Protein AF-A0A2P6PQ63-F1 (afdb_monomer)

Mean predicted aligned error: 9.35 Å

Sequence (263 aa):
MEVGLVGLLRTAWIASILPTLLASVPCSGLNSFYERLMVFAKRGKIMQSSSQKFSVPQKFFSYFYIAAIVWTTLLLVTTWMYACNVVPFENHSTGGSHIISVWRSVFLLLLMEVQVLRRLFETLYVFNYSSSARMHILGYLTSYIFYTVAPLSLCCNHALEVYKFSLNGVADFLFKGNTSMLEYDRLEFMSPLLKLGWLQWTGAAIFFWGWIYQRNCHKILGSLRKNREQNDAYMIPYGDWFEIVSSPHYLAEIVSLFLPLHA

Radius of gyration: 21.97 Å; Cα contacts (8 Å, |Δi|>4): 207; chains: 1; bounding box: 52×38×65 Å

Nearest PDB structures (foldseek):
  7tmt-assembly1_k  TM=4.533E-01  e=2.271E+00  Saccharomyces cerevisiae
  9bru-assembly1_g  TM=4.924E-01  e=3.827E+00  Mus musculus

InterPro domains:
  IPR001104 3-oxo-5-alpha-steroid 4-dehydrogenase, C-terminal [PF02544] (200-256)
  IPR039698 Polyprenal reductase [PTHR14624] (1-255)

Secondary structure (DSSP, 8-state):
-HHHHHHHHHHHHHHHHHHHHHHHS--GGGHHHHHHHHHHH--GGGS-GGGGGGEEEGGGHHHHHHHHHHHHHHHHHHHHHHHHHHTTS--STTHHHHHHHHHHHHHHHHHHHHHHHHHHHIIIIIS---TT-EEEHHHHHHHHHHHHHHHHHHHTTTHHHHHHHHHHHHHHHHHH---TT----HHHHHHHHHTS-HHHHHHHHHHHHHHHHHHHHHHHHHHHHHHHTT--SPPPP-SGGGGT-S-HHHHHHHHHHHSGGG-

Solvent-accessible surface area (backbone atoms only — not comparable to full-atom values): 14766 Å² total; per-residue (Å²): 111,62,70,52,57,48,48,51,52,52,50,52,51,50,67,61,46,51,62,55,54,56,46,68,48,96,42,82,90,39,44,72,53,30,54,56,53,43,66,74,65,49,56,59,93,72,50,61,83,86,56,62,84,55,47,40,56,51,69,55,56,47,58,50,35,52,52,28,48,55,51,38,49,51,53,33,53,47,43,43,56,44,42,63,68,54,68,86,73,53,98,47,96,70,40,60,63,54,54,52,52,47,45,49,23,37,52,51,35,50,55,48,44,56,51,43,53,49,52,36,49,41,54,69,73,39,56,66,68,55,92,84,42,51,36,49,44,65,61,54,51,49,50,50,50,46,52,54,51,53,58,47,64,54,38,38,94,49,43,66,60,33,48,52,51,49,53,51,51,52,49,48,48,75,76,61,71,68,87,82,83,77,90,71,63,74,68,68,75,49,50,64,67,72,66,53,54,70,48,42,54,51,15,49,52,44,22,51,52,17,48,51,54,23,50,50,44,47,47,56,56,23,54,54,52,66,53,30,81,78,38,94,61,89,79,82,78,75,64,75,56,43,75,80,37,97,57,37,45,59,54,20,46,49,45,29,60,60,57,36,77,84,64

Organism: Rosa chinensis (NCBI:txid74649)

pLDDT: mean 79.98, std 13.79, range [37.38, 97.31]

Foldseek 3Di:
DLCVQLVVLVVVVCVVVVLVVLLPDPDPVCVVSVVVVVQQVDFDPRDDPVQPVQKDQPLCLLVLLVVLLVLLVVLLVLLLLVLVVLVPPDPDPVSVVVSLLSLQLNLVSVLVNVVSVVVSVLSVPQQPGDRPGIDGNVVVVVSNVCSNSVNCSSRSSCVVVSVVVVVVVVVCCVPVVDPPSPPDDVVVSCVSNVVHDPQLVVLVVQLVVLVVLLSVVSNQVSVQVVCCVVPVDDDQGDDDCVVPDVCSNVVSVCSNPPRNVVD

Structure (mmCIF, N/CA/C/O backbone):
data_AF-A0A2P6PQ63-F1
#
_entry.id   AF-A0A2P6PQ63-F1
#
loop_
_atom_site.group_PDB
_atom_site.id
_atom_site.type_symbol
_atom_site.label_atom_id
_atom_site.label_alt_id
_atom_site.label_comp_id
_atom_site.label_asym_id
_atom_site.label_entity_id
_atom_site.label_seq_id
_atom_site.pdbx_PDB_ins_code
_atom_site.Cartn_x
_atom_site.Cartn_y
_atom_site.Cartn_z
_atom_site.occupancy
_atom_site.B_iso_or_equiv
_atom_site.auth_seq_id
_atom_site.auth_comp_id
_atom_site.auth_asym_id
_atom_site.auth_atom_id
_atom_site.pdbx_PDB_model_num
ATOM 1 N N . MET A 1 1 ? 12.936 16.176 -14.005 1.00 52.94 1 MET A N 1
ATOM 2 C CA . MET A 1 1 ? 11.508 16.148 -13.602 1.00 52.94 1 MET A CA 1
ATOM 3 C C . MET A 1 1 ? 11.222 15.013 -12.617 1.00 52.94 1 MET A C 1
ATOM 5 O O . MET A 1 1 ? 10.533 15.259 -11.638 1.00 52.94 1 MET A O 1
ATOM 9 N N . GLU A 1 2 ? 11.806 13.821 -12.799 1.00 54.22 2 GLU A N 1
ATOM 10 C CA . GLU A 1 2 ? 11.695 12.668 -11.872 1.00 54.22 2 GLU A CA 1
ATOM 11 C C . GLU A 1 2 ? 12.155 12.961 -10.438 1.00 54.22 2 GLU A C 1
ATOM 13 O O . GLU A 1 2 ? 11.469 12.600 -9.484 1.00 54.22 2 GLU A O 1
ATOM 18 N N . VAL A 1 3 ? 13.241 13.729 -10.278 1.00 61.91 3 VAL A N 1
ATOM 19 C CA . VAL A 1 3 ? 13.716 14.209 -8.964 1.00 61.91 3 VAL A CA 1
ATOM 20 C C . VAL A 1 3 ? 12.627 15.001 -8.218 1.00 61.91 3 VAL A C 1
ATOM 22 O O . VAL A 1 3 ? 12.566 14.965 -6.991 1.00 61.91 3 VAL A O 1
ATOM 25 N N . GLY A 1 4 ? 11.723 15.660 -8.953 1.00 82.94 4 GLY A N 1
ATOM 26 C CA . GLY A 1 4 ? 10.600 16.405 -8.389 1.00 82.94 4 GLY A CA 1
ATOM 27 C C . GLY A 1 4 ? 9.533 15.495 -7.785 1.00 82.94 4 GLY A C 1
ATOM 28 O O . GLY A 1 4 ? 9.166 15.689 -6.632 1.00 82.94 4 GLY A O 1
ATOM 29 N N . LEU A 1 5 ? 9.067 14.474 -8.516 1.00 85.81 5 LEU A N 1
ATOM 30 C CA . LEU A 1 5 ? 8.019 13.568 -8.023 1.00 85.81 5 LEU A CA 1
ATOM 31 C C . LEU A 1 5 ? 8.496 12.763 -6.809 1.00 85.81 5 LEU A C 1
ATOM 33 O O . LEU A 1 5 ? 7.807 12.711 -5.793 1.00 85.81 5 LEU A O 1
ATOM 37 N N . VAL A 1 6 ? 9.694 12.176 -6.891 1.00 88.12 6 VAL A N 1
ATOM 38 C CA . VAL A 1 6 ? 10.276 11.401 -5.785 1.00 88.12 6 VAL A CA 1
ATOM 39 C C . VAL A 1 6 ? 10.499 12.295 -4.563 1.00 88.12 6 VAL A C 1
ATOM 41 O O . VAL A 1 6 ? 10.170 11.904 -3.443 1.00 88.12 6 VAL A O 1
ATOM 44 N N . GLY A 1 7 ? 11.012 13.513 -4.771 1.00 87.88 7 GLY A N 1
ATOM 45 C CA . GLY A 1 7 ? 11.183 14.504 -3.709 1.00 87.88 7 GLY A CA 1
ATOM 46 C C . GLY A 1 7 ? 9.861 14.864 -3.032 1.00 87.88 7 GLY A C 1
ATOM 47 O O . GLY A 1 7 ? 9.776 14.810 -1.809 1.00 87.88 7 GLY A O 1
ATOM 48 N N . LEU A 1 8 ? 8.817 15.150 -3.816 1.00 89.75 8 LEU A N 1
ATOM 49 C CA . LEU A 1 8 ? 7.480 15.483 -3.315 1.00 89.75 8 LEU A CA 1
ATOM 50 C C . LEU A 1 8 ? 6.840 14.339 -2.521 1.00 89.75 8 LEU A C 1
ATOM 52 O O . LEU A 1 8 ? 6.244 14.573 -1.473 1.00 89.75 8 LEU A O 1
ATOM 56 N N . LEU A 1 9 ? 6.971 13.095 -2.985 1.00 89.62 9 LEU A N 1
ATOM 57 C CA . LEU A 1 9 ? 6.441 11.939 -2.259 1.00 89.62 9 LEU A CA 1
ATOM 58 C C . LEU A 1 9 ? 7.178 11.738 -0.931 1.00 89.62 9 LEU A C 1
ATOM 60 O O . LEU A 1 9 ? 6.546 11.519 0.101 1.00 89.62 9 LEU A O 1
ATOM 64 N N . ARG A 1 10 ? 8.511 11.870 -0.925 1.00 89.12 10 ARG A N 1
ATOM 65 C CA . ARG A 1 10 ? 9.314 11.776 0.304 1.00 89.12 10 ARG A CA 1
ATOM 66 C C . ARG A 1 10 ? 8.947 12.865 1.305 1.00 89.12 10 ARG A C 1
ATOM 68 O O . ARG A 1 10 ? 8.762 12.560 2.481 1.00 89.12 10 ARG A O 1
ATOM 75 N N . THR A 1 11 ? 8.812 14.114 0.861 1.00 88.69 11 THR A N 1
ATOM 76 C CA . THR A 1 11 ? 8.417 15.215 1.750 1.00 88.69 11 THR A CA 1
ATOM 77 C C . THR A 1 11 ? 7.002 15.023 2.282 1.00 88.69 11 THR A C 1
ATOM 79 O O . THR A 1 11 ? 6.786 15.248 3.470 1.00 88.69 11 THR A O 1
ATOM 82 N N . ALA A 1 12 ? 6.066 14.529 1.465 1.00 89.62 12 ALA A N 1
ATOM 83 C CA . ALA A 1 12 ? 4.712 14.201 1.906 1.00 89.62 12 ALA A CA 1
ATOM 84 C C . ALA A 1 12 ? 4.702 13.117 3.000 1.00 89.62 12 ALA A C 1
ATOM 86 O O . ALA A 1 12 ? 4.038 13.285 4.025 1.00 89.62 12 ALA A O 1
ATOM 87 N N . TRP A 1 13 ? 5.481 12.041 2.838 1.00 91.06 13 TRP A N 1
ATOM 88 C CA . TRP A 1 13 ? 5.599 10.998 3.861 1.00 91.06 13 TRP A CA 1
ATOM 89 C C . TRP A 1 13 ? 6.223 11.518 5.155 1.00 91.06 13 TRP A C 1
ATOM 91 O O . TRP A 1 13 ? 5.679 11.274 6.231 1.00 91.06 13 TRP A O 1
ATOM 101 N N . ILE A 1 14 ? 7.314 12.286 5.066 1.00 89.56 14 ILE A N 1
ATOM 102 C CA . ILE A 1 14 ? 7.958 12.896 6.239 1.00 89.56 14 ILE A CA 1
ATOM 103 C C . ILE A 1 14 ? 6.971 13.815 6.967 1.00 89.56 14 ILE A C 1
ATOM 105 O O . ILE A 1 14 ? 6.807 13.698 8.181 1.00 89.56 14 ILE A O 1
ATOM 109 N N . ALA A 1 15 ? 6.266 14.678 6.232 1.00 87.69 15 ALA A N 1
ATOM 110 C CA . ALA A 1 15 ? 5.280 15.595 6.794 1.00 87.69 15 ALA A CA 1
ATOM 111 C C . ALA A 1 15 ? 4.091 14.869 7.447 1.00 87.69 15 ALA A C 1
ATOM 113 O O . ALA A 1 15 ? 3.526 15.381 8.408 1.00 87.69 15 ALA A O 1
ATOM 114 N N . SER A 1 16 ? 3.726 13.675 6.968 1.00 85.25 16 SER A N 1
ATOM 115 C CA . SER A 1 16 ? 2.660 12.862 7.565 1.00 85.25 16 SER A CA 1
ATOM 116 C C . SER A 1 16 ? 3.119 12.073 8.799 1.00 85.25 16 SER A C 1
ATOM 118 O O . SER A 1 16 ? 2.344 11.898 9.741 1.00 85.25 16 SER A O 1
ATOM 120 N N . ILE A 1 17 ? 4.352 11.560 8.803 1.00 86.88 17 ILE A N 1
ATOM 121 C CA . ILE A 1 17 ? 4.864 10.677 9.863 1.00 86.88 17 ILE A CA 1
ATOM 122 C C . ILE A 1 17 ? 5.392 11.487 11.051 1.00 86.88 17 ILE A C 1
ATOM 124 O O . ILE A 1 17 ? 5.119 11.135 12.200 1.00 86.88 17 ILE A O 1
ATOM 128 N N . LEU A 1 18 ? 6.103 12.590 10.797 1.00 87.25 18 LEU A N 1
ATOM 129 C CA . LEU A 1 18 ? 6.765 13.387 11.832 1.00 87.25 18 LEU A CA 1
ATOM 130 C C . LEU A 1 18 ? 5.804 13.890 12.930 1.00 87.25 18 LEU A C 1
ATOM 132 O O . LEU A 1 18 ? 6.132 13.710 14.102 1.00 87.25 18 LEU A O 1
ATOM 136 N N . PRO A 1 19 ? 4.606 14.432 12.624 1.00 84.81 19 PRO A N 1
ATOM 137 C CA . PRO A 1 19 ? 3.627 14.807 13.646 1.00 84.81 19 PRO A CA 1
ATOM 138 C C . PRO A 1 19 ? 3.216 13.634 14.540 1.00 84.81 19 PRO A C 1
ATOM 140 O O . PRO A 1 19 ? 3.089 13.788 15.752 1.00 84.81 19 PRO A O 1
ATOM 143 N N . THR A 1 20 ? 3.043 12.450 13.950 1.00 82.00 20 THR A N 1
ATOM 144 C CA . THR A 1 20 ? 2.636 11.240 14.674 1.00 82.00 20 THR A CA 1
ATOM 145 C C . THR A 1 20 ? 3.750 10.761 15.603 1.00 82.00 20 THR A C 1
ATOM 147 O O . THR A 1 20 ? 3.489 10.432 16.758 1.00 82.00 20 THR A O 1
ATOM 150 N N . LEU A 1 21 ? 5.001 10.789 15.132 1.00 84.94 21 LEU A N 1
ATOM 151 C CA . LEU A 1 21 ? 6.165 10.451 15.951 1.00 84.94 21 LEU A CA 1
ATOM 152 C C . LEU A 1 21 ? 6.341 11.437 17.107 1.00 84.94 21 LEU A C 1
ATOM 154 O O . LEU A 1 21 ? 6.482 11.006 18.248 1.00 84.94 21 LEU A O 1
ATOM 158 N N . LEU A 1 22 ? 6.251 12.743 16.847 1.00 84.62 22 LEU A N 1
ATOM 159 C CA . LEU A 1 22 ? 6.341 13.767 17.892 1.00 84.62 22 LEU A CA 1
ATOM 160 C C . LEU A 1 22 ? 5.251 13.593 18.957 1.00 84.62 22 LEU A C 1
ATOM 162 O O . LEU A 1 22 ? 5.528 13.736 20.142 1.00 84.62 22 LEU A O 1
ATOM 166 N N . ALA A 1 23 ? 4.034 13.224 18.556 1.00 81.50 23 ALA A N 1
ATOM 167 C CA . ALA A 1 23 ? 2.939 12.956 19.486 1.00 81.50 23 ALA A CA 1
ATOM 168 C C . ALA A 1 23 ? 3.137 11.685 20.325 1.00 81.50 23 ALA A C 1
ATOM 170 O O . ALA A 1 23 ? 2.564 11.577 21.404 1.00 81.50 23 ALA A O 1
ATOM 171 N N . SER A 1 24 ? 3.921 10.722 19.832 1.00 81.62 24 SER A N 1
ATOM 172 C CA . SER A 1 24 ? 4.207 9.471 20.543 1.00 81.62 24 SER A CA 1
ATOM 173 C C . SER A 1 24 ? 5.293 9.608 21.614 1.00 81.62 24 SER A C 1
ATOM 175 O O . SER A 1 24 ? 5.415 8.729 22.465 1.00 81.62 24 SER A O 1
ATOM 177 N N . VAL A 1 25 ? 6.070 10.701 21.599 1.00 84.25 25 VAL A N 1
ATOM 178 C CA . VAL A 1 25 ? 7.113 10.952 22.599 1.00 84.25 25 VAL A CA 1
ATOM 179 C C . VAL A 1 25 ? 6.466 11.499 23.877 1.00 84.25 25 VAL A C 1
ATOM 181 O O . VAL A 1 25 ? 5.885 12.587 23.841 1.00 84.25 25 VAL A O 1
ATOM 184 N N . PRO A 1 26 ? 6.584 10.804 25.024 1.00 77.19 26 PRO A N 1
ATOM 185 C CA . PRO A 1 26 ? 6.026 11.262 26.291 1.00 77.19 26 PRO A CA 1
ATOM 186 C C . PRO A 1 26 ? 6.871 12.416 26.854 1.00 77.19 26 PRO A C 1
ATOM 188 O O . PRO A 1 26 ? 7.737 12.226 27.702 1.00 77.19 26 PRO A O 1
ATOM 191 N N . CYS A 1 27 ? 6.637 13.629 26.350 1.00 81.81 27 CYS A N 1
ATOM 192 C CA . CYS A 1 27 ? 7.296 14.855 26.794 1.00 81.81 27 CYS A CA 1
ATOM 193 C C . CYS A 1 27 ? 6.249 15.896 27.204 1.00 81.81 27 CYS A C 1
ATOM 195 O O . CYS A 1 27 ? 5.305 16.169 26.460 1.00 81.81 27 CYS A O 1
ATOM 197 N N . SER A 1 28 ? 6.423 16.512 28.377 1.00 78.06 28 SER A N 1
ATOM 198 C CA . SER A 1 28 ? 5.460 17.463 28.954 1.00 78.06 28 SER A CA 1
ATOM 199 C C . SER A 1 28 ? 5.182 18.666 28.044 1.00 78.06 28 SER A C 1
ATOM 201 O O . SER A 1 28 ? 4.039 19.109 27.952 1.00 78.06 28 SER A O 1
ATOM 203 N N . GLY A 1 29 ? 6.185 19.141 27.296 1.00 80.50 29 GLY A N 1
ATOM 204 C CA . GLY A 1 29 ? 6.031 20.233 26.325 1.00 80.50 29 GLY A CA 1
ATOM 205 C C . GLY A 1 29 ? 5.214 19.869 25.077 1.00 80.50 29 GLY A C 1
ATOM 206 O O . GLY A 1 29 ? 4.672 20.752 24.415 1.00 80.50 29 GLY A O 1
ATOM 207 N N . LEU A 1 30 ? 5.082 18.576 24.765 1.00 79.25 30 LEU A N 1
ATOM 208 C CA . LEU A 1 30 ? 4.319 18.075 23.617 1.00 79.25 30 LEU A CA 1
ATOM 209 C C . LEU A 1 30 ? 2.907 17.623 24.000 1.00 79.25 30 LEU A C 1
ATOM 211 O O . LEU A 1 30 ? 2.119 17.302 23.111 1.00 79.25 30 LEU A O 1
ATOM 215 N N . ASN A 1 31 ? 2.539 17.656 25.285 1.00 80.19 31 ASN A N 1
ATOM 216 C CA . ASN A 1 31 ? 1.242 17.158 25.740 1.00 80.19 31 ASN A CA 1
ATOM 217 C C . ASN A 1 31 ? 0.067 17.931 25.109 1.00 80.19 31 ASN A C 1
ATOM 219 O O . ASN A 1 31 ? -0.870 17.327 24.596 1.00 80.19 31 ASN A O 1
ATOM 223 N N . SER A 1 32 ? 0.164 19.261 24.994 1.00 79.56 32 SER A N 1
ATOM 224 C CA . SER A 1 32 ? -0.851 20.080 24.305 1.00 79.56 32 SER A CA 1
ATOM 225 C C . SER A 1 32 ? -0.958 19.771 22.804 1.00 79.56 32 SER A C 1
ATOM 227 O O . SER A 1 32 ? -1.999 19.984 22.182 1.00 79.56 32 SER A O 1
ATOM 229 N N . PHE A 1 33 ? 0.128 19.304 22.183 1.00 81.75 33 PHE A N 1
ATOM 230 C CA . PHE A 1 33 ? 0.129 18.871 20.786 1.00 81.75 33 PHE A CA 1
ATOM 231 C C . PHE A 1 33 ? -0.486 17.476 20.634 1.00 81.75 33 PHE A C 1
ATOM 233 O O . PHE A 1 33 ? -1.354 17.294 19.781 1.00 81.75 33 PHE A O 1
ATOM 240 N N . TYR A 1 34 ? -0.110 16.539 21.507 1.00 80.50 34 TYR A N 1
ATOM 241 C CA . TYR A 1 34 ? -0.722 15.218 21.617 1.00 80.50 34 TYR A CA 1
ATOM 242 C C . TYR A 1 34 ? -2.238 15.317 21.824 1.00 80.50 34 TYR A C 1
ATOM 244 O O . TYR A 1 34 ? -2.994 14.700 21.079 1.00 80.50 34 TYR A O 1
ATOM 252 N N . GLU A 1 35 ? -2.706 16.157 22.751 1.00 79.69 35 GLU A N 1
ATOM 253 C CA . GLU A 1 35 ? -4.137 16.355 23.001 1.00 79.69 35 GLU A CA 1
ATOM 254 C C . GLU A 1 35 ? -4.881 16.872 21.762 1.00 79.69 35 GLU A C 1
ATOM 256 O O . GLU A 1 35 ? -5.945 16.350 21.420 1.00 79.69 35 GLU A O 1
ATOM 261 N N . ARG A 1 36 ? -4.304 17.842 21.036 1.00 79.56 36 ARG A N 1
ATOM 262 C CA . ARG A 1 36 ? -4.877 18.347 19.777 1.00 79.56 36 ARG A CA 1
ATOM 263 C C . ARG A 1 36 ? -4.927 17.274 18.694 1.00 79.56 36 ARG A C 1
ATOM 265 O O . ARG A 1 36 ? -5.957 17.132 18.042 1.00 79.56 36 ARG A O 1
ATOM 272 N N . LEU A 1 37 ? -3.860 16.497 18.515 1.00 77.62 37 LEU A N 1
ATOM 273 C CA . LEU A 1 37 ? -3.856 15.378 17.568 1.00 77.62 37 LEU A CA 1
ATOM 274 C C . LEU A 1 37 ? -4.861 14.293 17.959 1.00 77.62 37 LEU A C 1
ATOM 276 O O . LEU A 1 37 ? -5.562 13.757 17.100 1.00 77.62 37 LEU A O 1
ATOM 280 N N . MET A 1 38 ? -5.010 14.021 19.253 1.00 73.75 38 MET A N 1
ATOM 281 C CA . MET A 1 38 ? -5.985 13.063 19.759 1.00 73.75 38 MET A CA 1
ATOM 282 C C . MET A 1 38 ? -7.423 13.488 19.471 1.00 73.75 38 MET A C 1
ATOM 284 O O . MET A 1 38 ? -8.257 12.621 19.225 1.00 73.75 38 MET A O 1
ATOM 288 N N . VAL A 1 39 ? -7.739 14.787 19.420 1.00 69.88 39 VAL A N 1
ATOM 289 C CA . VAL A 1 39 ? -9.065 15.254 18.971 1.00 69.88 39 VAL A CA 1
ATOM 290 C C . VAL A 1 39 ? -9.379 14.765 17.552 1.00 69.88 39 VAL A C 1
ATOM 292 O O . VAL A 1 39 ? -10.506 14.3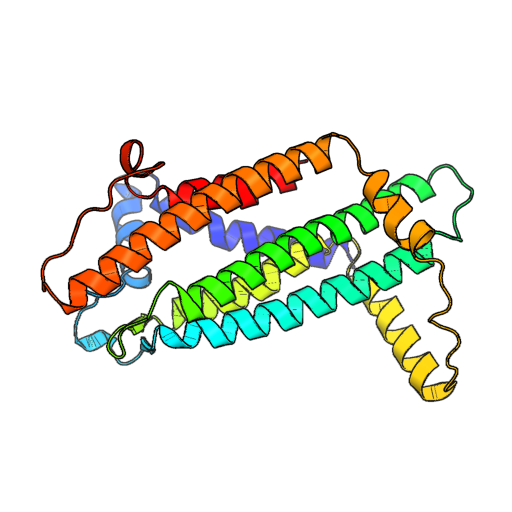43 17.303 1.00 69.88 39 VAL A O 1
ATOM 295 N N . PHE A 1 40 ? -8.388 14.733 16.657 1.00 66.12 40 PHE A N 1
ATOM 296 C CA . PHE A 1 40 ? -8.544 14.207 15.296 1.00 66.12 40 PHE A CA 1
ATOM 297 C C . PHE A 1 40 ? -8.538 12.673 15.230 1.00 66.12 40 PHE A C 1
ATOM 299 O O . PHE A 1 40 ? -9.188 12.094 14.358 1.00 66.12 40 PHE A O 1
ATOM 306 N N . ALA A 1 41 ? -7.822 12.009 16.144 1.00 65.25 41 ALA A N 1
ATOM 307 C CA . ALA A 1 41 ? -7.695 10.550 16.181 1.00 65.25 41 ALA A CA 1
ATOM 308 C C . ALA A 1 41 ? -8.840 9.834 16.930 1.00 65.25 41 ALA A C 1
ATOM 310 O O . ALA A 1 41 ? -9.006 8.619 16.784 1.00 65.25 41 ALA A O 1
ATOM 311 N N . LYS A 1 42 ? -9.646 10.557 17.723 1.00 65.62 42 LYS A N 1
ATOM 312 C CA . LYS A 1 42 ? -10.795 9.999 18.457 1.00 65.62 42 LYS A CA 1
ATOM 313 C C . LYS A 1 42 ? -11.761 9.278 17.503 1.00 65.62 42 LYS A C 1
ATOM 315 O O . LYS A 1 42 ? -12.249 9.840 16.527 1.00 65.62 42 LYS A O 1
ATOM 320 N N . ARG A 1 43 ? -12.082 8.016 17.817 1.00 60.38 43 ARG A N 1
ATOM 321 C CA . ARG A 1 43 ? -13.066 7.179 17.102 1.00 60.38 43 ARG A CA 1
ATOM 322 C C . ARG A 1 43 ? -14.128 6.630 18.056 1.00 60.38 43 ARG A C 1
ATOM 324 O O . ARG A 1 43 ? -13.864 6.373 19.230 1.00 60.38 43 ARG A O 1
ATOM 331 N N . GLY A 1 44 ? -15.322 6.372 17.520 1.00 61.34 44 GLY A N 1
ATOM 332 C CA . GLY A 1 44 ? -16.371 5.614 18.207 1.00 61.34 44 GLY A CA 1
ATOM 333 C C . GLY A 1 44 ? -16.825 6.253 19.524 1.00 61.34 44 GLY A C 1
ATOM 334 O O . GLY A 1 44 ? -17.211 7.417 19.543 1.00 61.34 44 GLY A O 1
ATOM 335 N N . LYS A 1 45 ? -16.778 5.487 20.624 1.00 51.34 45 LYS A N 1
ATOM 336 C CA . LYS A 1 45 ? -17.303 5.879 21.950 1.00 51.34 45 LYS A CA 1
ATOM 337 C C . LYS A 1 45 ? -16.569 7.059 22.612 1.00 51.34 45 LYS A C 1
ATOM 339 O O . LYS A 1 45 ? -17.062 7.586 23.599 1.00 51.34 45 LYS A O 1
ATOM 344 N N . ILE A 1 46 ? -15.420 7.479 22.077 1.00 52.22 46 ILE A N 1
ATOM 345 C CA . ILE A 1 46 ? -14.635 8.625 22.579 1.00 52.22 46 ILE A CA 1
ATOM 346 C C . ILE A 1 46 ? -15.051 9.937 21.871 1.00 52.22 46 ILE A C 1
ATOM 348 O O . ILE A 1 46 ? -14.592 11.024 22.218 1.00 52.22 46 ILE A O 1
ATOM 352 N N . MET A 1 47 ? -15.929 9.859 20.865 1.00 54.41 47 MET A N 1
ATOM 353 C CA . MET A 1 47 ? -16.407 11.009 20.099 1.00 54.41 47 MET A CA 1
ATOM 354 C C . MET A 1 47 ? -17.648 11.612 20.777 1.00 54.41 47 MET A C 1
ATOM 356 O O . MET A 1 47 ? -18.672 10.945 20.911 1.00 54.41 47 MET A O 1
ATOM 360 N N . GLN A 1 48 ? -17.558 12.869 21.228 1.00 50.75 48 GLN A N 1
ATOM 361 C CA . GLN A 1 48 ? -18.695 13.587 21.818 1.00 50.75 48 GLN A CA 1
ATOM 362 C C . GLN A 1 48 ? -19.819 13.806 20.786 1.00 50.75 48 GLN A C 1
ATOM 364 O O . GLN A 1 48 ? -19.569 14.001 19.595 1.00 50.75 48 GLN A O 1
ATOM 369 N N . SER A 1 49 ? -21.064 13.808 21.277 1.00 47.25 49 SER A N 1
ATOM 370 C CA . SER A 1 49 ? -22.329 13.902 20.523 1.00 47.25 49 SER A CA 1
ATOM 371 C C . SER A 1 49 ? -22.369 14.999 19.437 1.00 47.25 49 SER A C 1
ATOM 373 O O . SER A 1 49 ? -22.924 14.782 18.359 1.00 47.25 49 SER A O 1
ATOM 375 N N . SER A 1 50 ? -21.706 16.143 19.643 1.00 46.31 50 SER A N 1
ATOM 376 C CA . SER A 1 50 ? -21.698 17.268 18.690 1.00 46.31 50 SER A CA 1
ATOM 377 C C . SER A 1 50 ? -20.914 17.010 17.389 1.00 46.31 50 SER A C 1
ATOM 379 O O . SER A 1 50 ? -21.112 17.718 16.403 1.00 46.31 50 SER A O 1
ATOM 381 N N . SER A 1 51 ? -20.059 15.979 17.345 1.00 50.12 51 SER A N 1
ATOM 382 C CA . SER A 1 51 ? -19.178 15.657 16.208 1.00 50.12 51 SER A CA 1
ATOM 383 C C . SER A 1 51 ? -19.802 14.678 15.191 1.00 50.12 51 SER A C 1
ATOM 385 O O . SER A 1 51 ? -19.187 14.313 14.189 1.00 50.12 51 SER A O 1
ATOM 387 N N . GLN A 1 52 ? -21.069 14.280 15.371 1.00 55.72 52 GLN A N 1
ATOM 388 C CA . GLN A 1 52 ? -21.753 13.388 14.422 1.00 55.72 52 GLN A CA 1
ATOM 389 C C . GLN A 1 52 ? -21.925 13.981 13.007 1.00 55.72 52 GLN A C 1
ATOM 391 O O . GLN A 1 52 ? -22.114 13.210 12.063 1.00 55.72 52 GLN A O 1
ATOM 396 N N . LYS A 1 53 ? -21.818 15.310 12.829 1.00 64.94 53 LYS A N 1
ATOM 397 C CA . LYS A 1 53 ? -21.929 15.976 11.514 1.00 64.94 53 LYS A CA 1
ATOM 398 C C . LYS A 1 53 ? -20.794 15.627 10.540 1.00 64.94 53 LYS A C 1
ATOM 400 O O . LYS A 1 53 ? -21.037 15.591 9.341 1.00 64.94 53 LYS A O 1
ATOM 405 N N . PHE A 1 54 ? -19.590 15.326 11.029 1.00 74.69 54 PHE A N 1
ATOM 406 C CA . PHE A 1 54 ? -18.410 15.033 10.197 1.00 74.69 54 PHE A CA 1
ATOM 407 C C . PHE A 1 54 ? -18.038 13.548 10.229 1.00 74.69 54 PHE A C 1
ATOM 409 O O . PHE A 1 54 ? -16.868 13.170 10.318 1.00 74.69 54 PHE A O 1
ATOM 416 N N . SER A 1 55 ? -19.053 12.686 10.186 1.00 79.50 55 SER A N 1
ATOM 417 C CA . SER A 1 55 ? -18.875 11.243 10.282 1.00 79.50 55 SER A CA 1
ATOM 418 C C . SER A 1 55 ? -19.511 10.506 9.107 1.00 79.50 55 SER A C 1
ATOM 420 O O . SER A 1 55 ? -20.562 10.890 8.603 1.00 79.50 55 SER A O 1
ATOM 422 N N . VAL A 1 56 ? -18.853 9.436 8.676 1.00 83.75 56 VAL A N 1
ATOM 423 C CA . VAL A 1 56 ? -19.238 8.580 7.553 1.00 83.75 56 VAL A CA 1
ATOM 424 C C . VAL A 1 56 ? -19.476 7.159 8.075 1.00 83.75 56 VAL A C 1
ATOM 426 O O . VAL A 1 56 ? -18.769 6.726 8.997 1.00 83.75 56 VAL A O 1
ATOM 429 N N . PRO A 1 57 ? -20.453 6.406 7.533 1.00 83.56 57 PRO A N 1
ATOM 430 C CA . PRO A 1 57 ? -20.638 5.003 7.884 1.00 83.56 57 PRO A CA 1
ATOM 431 C C . PRO A 1 57 ? -19.376 4.181 7.613 1.00 83.56 57 PRO A C 1
ATOM 433 O O . PRO A 1 57 ? -18.784 4.267 6.540 1.00 83.56 57 PRO A O 1
ATOM 436 N N . GLN A 1 58 ? -18.990 3.317 8.551 1.00 81.12 58 GLN A N 1
ATOM 437 C CA . GLN A 1 58 ? -17.764 2.521 8.421 1.00 81.12 58 GLN A CA 1
ATOM 438 C C . GLN A 1 58 ? -17.811 1.533 7.238 1.00 81.12 58 GLN A C 1
ATOM 440 O O . GLN A 1 58 ? -16.774 1.182 6.684 1.00 81.12 58 GLN A O 1
ATOM 445 N N . LYS A 1 59 ? -19.013 1.157 6.774 1.00 82.69 59 LYS A N 1
ATOM 44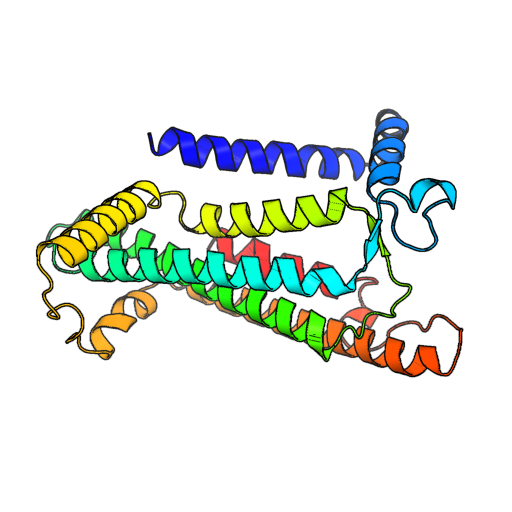6 C CA . LYS A 1 59 ? -19.224 0.354 5.554 1.00 82.69 59 LYS A CA 1
ATOM 447 C C . LYS A 1 59 ? -18.605 0.986 4.300 1.00 82.69 59 LYS A C 1
ATOM 449 O O . LYS A 1 59 ? -18.262 0.263 3.365 1.00 82.69 59 LYS A O 1
ATOM 454 N N . PHE A 1 60 ? -18.414 2.309 4.288 1.00 85.44 60 PHE A N 1
ATOM 455 C CA . PHE A 1 60 ? -17.823 3.025 3.153 1.00 85.44 60 PHE A CA 1
ATOM 456 C C . PHE A 1 60 ? -16.341 2.699 2.959 1.00 85.44 60 PHE A C 1
ATOM 458 O O . PHE A 1 60 ? -15.774 3.042 1.927 1.00 85.44 60 PHE A O 1
ATOM 465 N N . PHE A 1 61 ? -15.721 1.982 3.900 1.00 84.44 61 PHE A N 1
ATOM 466 C CA . PHE A 1 61 ? -14.383 1.441 3.706 1.00 84.44 61 PHE A CA 1
ATOM 467 C C . PHE A 1 61 ? -14.251 0.603 2.435 1.00 84.44 61 PHE A C 1
ATOM 469 O O . PHE A 1 61 ? -13.233 0.669 1.755 1.00 84.44 61 PHE A O 1
ATOM 476 N N . SER A 1 62 ? -15.309 -0.123 2.073 1.00 88.19 62 SER A N 1
ATOM 477 C CA . SER A 1 62 ? -15.348 -0.901 0.835 1.00 88.19 62 SER A CA 1
ATOM 478 C C . SER A 1 62 ? -15.093 -0.040 -0.409 1.00 88.19 62 SER A C 1
ATOM 480 O O . SER A 1 62 ? -14.311 -0.444 -1.262 1.00 88.19 62 SER A O 1
ATOM 482 N N . TYR A 1 63 ? -15.661 1.169 -0.486 1.00 90.75 63 TYR A N 1
ATOM 483 C CA . TYR A 1 63 ? -15.514 2.045 -1.652 1.00 90.75 63 TYR A CA 1
ATOM 484 C C . TYR A 1 63 ? -14.077 2.505 -1.871 1.00 90.75 63 TYR A C 1
ATOM 486 O O . TYR A 1 63 ? -13.590 2.449 -2.999 1.00 90.75 63 TYR A O 1
ATOM 494 N N . PHE A 1 64 ? -13.377 2.927 -0.813 1.00 90.12 64 PHE A N 1
ATOM 495 C CA . PHE A 1 64 ? -11.987 3.343 -0.991 1.00 90.12 64 PHE A CA 1
ATOM 496 C C . PHE A 1 64 ? -11.084 2.144 -1.309 1.00 90.12 64 PHE A C 1
ATOM 498 O O . PHE A 1 64 ? -10.139 2.308 -2.069 1.00 90.12 64 PHE A O 1
ATOM 505 N N . TYR A 1 65 ? -11.367 0.942 -0.786 1.00 93.38 65 TYR A N 1
ATOM 506 C CA . TYR A 1 65 ? -10.603 -0.259 -1.141 1.00 93.38 65 TYR A CA 1
ATOM 507 C C . TYR A 1 65 ? -10.832 -0.694 -2.593 1.00 93.38 65 TYR A C 1
ATOM 509 O O . TYR A 1 65 ? -9.886 -1.110 -3.252 1.00 93.38 65 TYR A O 1
ATOM 517 N N . ILE A 1 66 ? -12.054 -0.550 -3.115 1.00 95.44 66 ILE A N 1
ATOM 518 C CA . ILE A 1 66 ? -12.345 -0.768 -4.540 1.00 95.44 66 ILE A CA 1
ATOM 519 C C . ILE A 1 66 ? -11.561 0.232 -5.396 1.00 95.44 66 ILE A C 1
ATOM 521 O O . ILE A 1 66 ? -10.885 -0.170 -6.339 1.00 95.44 66 ILE A O 1
ATOM 525 N N . ALA A 1 67 ? -11.600 1.522 -5.046 1.00 95.31 67 ALA A N 1
ATOM 526 C CA . ALA A 1 67 ? -10.825 2.545 -5.746 1.00 95.31 67 ALA A CA 1
ATOM 527 C C . ALA A 1 67 ? -9.314 2.263 -5.683 1.00 95.31 67 ALA A C 1
ATOM 529 O O . ALA A 1 67 ? -8.617 2.416 -6.684 1.00 95.31 67 ALA A O 1
ATOM 530 N N . ALA A 1 68 ? -8.822 1.797 -4.530 1.00 95.00 68 ALA A N 1
ATOM 531 C CA . ALA A 1 68 ? -7.434 1.400 -4.346 1.00 95.00 68 ALA A CA 1
ATOM 532 C C . ALA A 1 68 ? -7.041 0.247 -5.277 1.00 95.00 68 ALA A C 1
ATOM 534 O O . ALA A 1 68 ? -6.023 0.380 -5.936 1.00 95.00 68 ALA A O 1
ATOM 535 N N . ILE A 1 69 ? -7.858 -0.812 -5.387 1.00 96.88 69 ILE A N 1
ATOM 536 C CA . ILE A 1 69 ? -7.629 -1.948 -6.306 1.00 96.88 69 ILE A CA 1
ATOM 537 C C . ILE A 1 69 ? -7.553 -1.478 -7.755 1.00 96.88 69 ILE A C 1
ATOM 539 O O . ILE A 1 69 ? -6.635 -1.843 -8.482 1.00 96.88 69 ILE A O 1
ATOM 543 N N . VAL A 1 70 ? -8.498 -0.636 -8.185 1.00 97.31 70 VAL A N 1
ATOM 544 C CA . VAL A 1 70 ? -8.493 -0.095 -9.554 1.00 97.31 70 VAL A CA 1
ATOM 545 C C . VAL A 1 70 ? -7.200 0.680 -9.815 1.00 97.31 70 VAL A C 1
ATOM 547 O O . VAL A 1 70 ? -6.564 0.497 -10.852 1.00 97.31 70 VAL A O 1
ATOM 550 N N . TRP A 1 71 ? -6.784 1.516 -8.861 1.00 96.94 71 TRP A N 1
ATOM 551 C CA . TRP A 1 71 ? -5.561 2.306 -8.966 1.00 96.94 71 TRP A CA 1
ATOM 552 C C . TRP A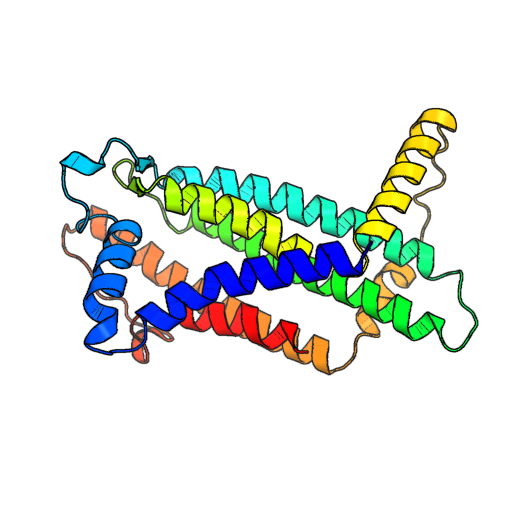 1 71 ? -4.288 1.447 -8.959 1.00 96.94 71 TRP A C 1
ATOM 554 O O . TRP A 1 71 ? -3.422 1.628 -9.815 1.00 96.94 71 TRP A O 1
ATOM 564 N N . THR A 1 72 ? -4.171 0.492 -8.035 1.00 96.00 72 THR A N 1
ATOM 565 C CA . THR A 1 72 ? -3.014 -0.410 -7.937 1.00 96.00 72 THR A CA 1
ATOM 566 C C . THR A 1 72 ? -2.913 -1.320 -9.150 1.00 96.00 72 THR A C 1
ATOM 568 O O . THR A 1 72 ? -1.821 -1.454 -9.696 1.00 96.00 72 THR A O 1
ATOM 571 N N . THR A 1 73 ? -4.034 -1.856 -9.638 1.00 96.62 73 THR A N 1
ATOM 572 C CA . THR A 1 73 ? -4.080 -2.673 -10.856 1.00 96.62 73 THR A CA 1
ATOM 573 C C . THR A 1 73 ? -3.658 -1.859 -12.078 1.00 96.62 73 THR A C 1
ATOM 575 O O . THR A 1 73 ? -2.865 -2.343 -12.883 1.00 96.62 73 THR A O 1
ATOM 578 N N . LEU A 1 74 ? -4.120 -0.610 -12.213 1.00 95.75 74 LEU A N 1
ATOM 579 C CA . LEU A 1 74 ? -3.707 0.266 -13.314 1.00 95.75 74 LEU A CA 1
ATOM 580 C C . LEU A 1 74 ? -2.190 0.502 -13.304 1.00 95.75 74 LEU A C 1
ATOM 582 O O . LEU A 1 74 ? -1.530 0.348 -14.335 1.00 95.75 74 LEU A O 1
ATOM 586 N N . LEU A 1 75 ? -1.627 0.849 -12.143 1.00 96.12 75 LEU A N 1
ATOM 587 C CA . LEU A 1 75 ? -0.183 1.039 -11.991 1.00 96.12 75 LEU A CA 1
ATOM 588 C C . LEU A 1 75 ? 0.591 -0.258 -12.247 1.00 96.12 75 LEU A C 1
ATOM 590 O O . LEU A 1 75 ? 1.628 -0.225 -12.907 1.00 96.12 75 LEU A O 1
ATOM 594 N N . LEU A 1 76 ? 0.090 -1.395 -11.764 1.00 95.50 76 LEU A N 1
ATOM 595 C CA . LEU A 1 76 ? 0.698 -2.705 -11.962 1.00 95.50 76 LEU A CA 1
ATOM 596 C C . LEU A 1 76 ? 0.742 -3.075 -13.442 1.00 95.50 76 LEU A C 1
ATOM 598 O O . LEU A 1 76 ? 1.818 -3.366 -13.949 1.00 95.50 76 LEU A O 1
ATOM 602 N N . VAL A 1 77 ? -0.390 -3.015 -14.144 1.00 93.19 77 VAL A N 1
ATOM 603 C CA . VAL A 1 77 ? -0.483 -3.382 -15.563 1.00 93.19 77 VAL A CA 1
ATOM 604 C C . VAL A 1 77 ? 0.383 -2.464 -16.421 1.00 93.19 77 VAL A C 1
ATOM 606 O O . VAL A 1 77 ? 1.163 -2.952 -17.233 1.00 93.19 77 VAL A O 1
ATOM 609 N N . THR A 1 78 ? 0.310 -1.145 -16.231 1.00 92.62 78 THR A N 1
ATOM 610 C CA . THR A 1 78 ? 1.115 -0.200 -17.030 1.00 92.62 78 THR A CA 1
ATOM 611 C C . THR A 1 78 ? 2.617 -0.370 -16.790 1.00 92.62 78 THR A C 1
ATOM 613 O O . THR A 1 78 ? 3.386 -0.433 -17.749 1.00 92.62 78 THR A O 1
ATOM 616 N N . THR A 1 79 ? 3.041 -0.529 -15.531 1.00 92.62 79 THR A N 1
ATOM 617 C CA . THR A 1 79 ? 4.452 -0.777 -15.185 1.00 92.62 79 THR A CA 1
ATOM 618 C C . THR A 1 79 ? 4.918 -2.136 -15.700 1.00 92.62 79 THR A C 1
ATOM 620 O O . THR A 1 79 ? 6.040 -2.253 -16.180 1.00 92.62 79 THR A O 1
ATOM 623 N N . TRP A 1 80 ? 4.060 -3.157 -15.646 1.00 90.69 80 TRP A N 1
ATOM 624 C CA . TRP A 1 80 ? 4.353 -4.488 -16.171 1.00 90.69 80 TRP A CA 1
ATOM 625 C C . TRP A 1 80 ? 4.568 -4.461 -17.684 1.00 90.69 80 TRP A C 1
ATOM 627 O O . TRP A 1 80 ? 5.561 -4.987 -18.188 1.00 90.69 80 TRP A O 1
ATOM 637 N N . MET A 1 81 ? 3.646 -3.833 -18.414 1.00 87.38 81 MET A N 1
ATOM 638 C CA . MET A 1 81 ? 3.740 -3.684 -19.863 1.00 87.38 81 MET A CA 1
ATOM 639 C C . MET A 1 81 ? 5.010 -2.929 -20.249 1.00 87.38 81 MET A C 1
ATOM 641 O O . MET A 1 81 ? 5.729 -3.371 -21.144 1.00 87.38 81 MET A O 1
ATOM 645 N N . TYR A 1 82 ? 5.330 -1.843 -19.540 1.00 88.06 82 TYR A N 1
ATOM 646 C CA . TYR A 1 82 ? 6.595 -1.134 -19.719 1.00 88.06 82 TYR A CA 1
ATOM 647 C C . TYR A 1 82 ? 7.794 -2.057 -19.471 1.00 88.06 82 TYR A C 1
ATOM 649 O O . TYR A 1 82 ? 8.654 -2.178 -20.337 1.00 88.06 82 TYR A O 1
ATOM 657 N N . ALA A 1 83 ? 7.810 -2.786 -18.349 1.00 87.38 83 ALA A N 1
ATOM 658 C CA . ALA A 1 83 ? 8.888 -3.709 -18.001 1.00 87.38 83 ALA A CA 1
ATOM 659 C C . ALA A 1 83 ? 9.153 -4.726 -19.115 1.00 87.38 83 ALA A C 1
ATOM 661 O O . ALA A 1 83 ? 10.305 -4.913 -19.492 1.00 87.38 83 ALA A O 1
ATOM 662 N N . CYS A 1 84 ? 8.100 -5.325 -19.681 1.00 80.81 84 CYS A N 1
ATOM 663 C CA . CYS A 1 84 ? 8.206 -6.297 -20.773 1.00 80.81 84 CYS A CA 1
ATOM 664 C C . CYS A 1 84 ? 8.767 -5.688 -22.063 1.00 80.81 84 CYS A C 1
ATOM 666 O O . CYS A 1 84 ? 9.533 -6.342 -22.762 1.00 80.81 84 CYS A O 1
ATOM 668 N N . ASN A 1 85 ? 8.425 -4.434 -22.370 1.00 77.88 85 ASN A N 1
ATOM 669 C CA . ASN A 1 85 ? 8.910 -3.749 -23.571 1.00 77.88 85 ASN A CA 1
ATOM 670 C C . ASN A 1 85 ? 10.356 -3.248 -23.445 1.00 77.88 85 ASN A C 1
ATOM 672 O O . ASN A 1 85 ? 11.001 -3.014 -24.462 1.00 77.88 85 ASN A O 1
ATOM 676 N N . VAL A 1 86 ? 10.881 -3.106 -22.224 1.00 73.56 86 VAL A N 1
ATOM 677 C CA . VAL A 1 86 ? 12.284 -2.721 -21.984 1.00 73.56 86 VAL A CA 1
ATOM 678 C C . VAL A 1 86 ? 13.234 -3.930 -22.098 1.00 73.56 86 VAL A C 1
ATOM 680 O O . VAL A 1 86 ? 14.399 -3.756 -22.448 1.00 73.56 86 VAL A O 1
ATOM 683 N N . VAL A 1 87 ? 12.751 -5.166 -21.883 1.00 60.88 87 VAL A N 1
ATOM 684 C CA . VAL A 1 87 ? 13.566 -6.406 -21.932 1.00 60.88 87 VAL A CA 1
ATOM 685 C C . VAL A 1 87 ? 14.331 -6.628 -23.255 1.00 60.88 87 VAL A C 1
ATOM 687 O O . VAL A 1 87 ? 15.467 -7.093 -23.174 1.00 60.88 87 VAL A O 1
ATOM 690 N N . PRO A 1 88 ? 13.815 -6.299 -24.458 1.00 55.06 88 PRO A N 1
ATOM 691 C CA . PRO A 1 88 ? 14.533 -6.591 -25.702 1.00 55.06 88 PRO A CA 1
ATOM 692 C C . PRO A 1 88 ? 15.651 -5.602 -26.087 1.00 55.06 88 PRO A C 1
ATOM 694 O O . PRO A 1 88 ? 16.327 -5.853 -27.082 1.00 55.06 88 PRO A O 1
ATOM 697 N N . PHE A 1 89 ? 15.851 -4.477 -25.380 1.00 50.72 89 PHE A N 1
ATOM 698 C CA . PHE A 1 89 ? 16.591 -3.332 -25.950 1.00 50.72 89 PHE A CA 1
ATOM 699 C C . PHE A 1 89 ? 17.991 -3.025 -25.392 1.00 50.72 89 PHE A C 1
ATOM 701 O O . PHE A 1 89 ? 18.676 -2.187 -25.977 1.00 50.72 89 PHE A O 1
ATOM 708 N N . GLU A 1 90 ? 18.488 -3.692 -24.343 1.00 48.72 90 GLU A N 1
ATOM 709 C CA . GLU A 1 90 ? 19.796 -3.330 -23.760 1.00 48.72 90 GLU A CA 1
ATOM 710 C C . GLU A 1 90 ? 20.772 -4.511 -23.623 1.00 48.72 90 GLU A C 1
ATOM 712 O O . GLU A 1 90 ? 20.913 -5.129 -22.572 1.00 48.72 90 GLU A O 1
ATOM 717 N N . ASN A 1 91 ? 21.535 -4.766 -24.692 1.00 44.75 91 ASN A N 1
ATOM 718 C CA . ASN A 1 91 ? 22.680 -5.693 -24.725 1.00 44.75 91 ASN A CA 1
ATOM 719 C C . ASN A 1 91 ? 23.989 -5.105 -24.138 1.00 44.75 91 ASN A C 1
ATOM 721 O O . ASN A 1 91 ? 25.082 -5.579 -24.450 1.00 44.75 91 ASN A O 1
ATOM 725 N N . HIS A 1 92 ? 23.924 -4.085 -23.276 1.00 48.06 92 HIS A N 1
ATOM 726 C CA . HIS A 1 92 ? 25.115 -3.478 -22.668 1.00 48.06 92 HIS A CA 1
ATOM 727 C C . HIS A 1 92 ? 25.001 -3.361 -21.145 1.00 48.06 92 HIS A C 1
ATOM 729 O O . HIS A 1 92 ? 23.928 -3.124 -20.598 1.00 48.06 92 HIS A O 1
ATOM 735 N N . SER A 1 93 ? 26.139 -3.538 -20.467 1.00 53.47 93 SER A N 1
ATOM 736 C CA . SER A 1 93 ? 26.322 -3.790 -19.028 1.00 53.47 93 SER A CA 1
ATOM 737 C C . SER A 1 93 ? 25.658 -2.808 -18.045 1.00 53.47 93 SER A C 1
ATOM 739 O O . SER A 1 93 ? 25.620 -3.085 -16.850 1.00 53.47 93 SER A O 1
ATOM 741 N N . THR A 1 94 ? 25.118 -1.682 -18.512 1.00 55.19 94 THR A N 1
ATOM 742 C CA . THR A 1 94 ? 24.358 -0.691 -17.730 1.00 55.19 94 THR A CA 1
ATOM 743 C C . THR A 1 94 ? 22.849 -0.971 -17.684 1.00 55.19 94 THR A C 1
ATOM 745 O O . THR A 1 94 ? 22.211 -0.680 -16.669 1.00 55.19 94 THR A O 1
ATOM 748 N N . GLY A 1 95 ? 22.283 -1.604 -18.714 1.00 58.44 95 GLY A N 1
ATOM 749 C CA . GLY A 1 95 ? 20.834 -1.784 -18.854 1.00 58.44 95 GLY A CA 1
ATOM 750 C C . GLY A 1 95 ? 20.204 -2.838 -17.945 1.00 58.44 95 GLY A C 1
ATOM 751 O O . GLY A 1 95 ? 19.068 -2.708 -17.485 1.00 58.44 95 GLY A O 1
ATOM 752 N N . GLY A 1 96 ? 20.990 -3.845 -17.554 1.00 67.94 96 GLY A N 1
ATOM 753 C CA . GLY A 1 96 ? 20.534 -4.881 -16.622 1.00 67.94 96 GLY A CA 1
ATOM 754 C C . GLY A 1 96 ? 20.058 -4.313 -15.279 1.00 67.94 96 GLY A C 1
ATOM 755 O O . GLY A 1 96 ? 19.067 -4.781 -14.724 1.00 67.94 96 GLY A O 1
ATOM 756 N N . SER A 1 97 ? 20.715 -3.261 -14.777 1.00 77.50 97 SER A N 1
ATOM 757 C CA . SER A 1 97 ? 20.344 -2.620 -13.507 1.00 77.50 97 SER A CA 1
ATOM 758 C C . SER A 1 97 ? 19.008 -1.872 -13.577 1.00 77.50 97 SER A C 1
ATOM 760 O O . SER A 1 97 ? 18.225 -1.916 -12.624 1.00 77.50 97 SER A O 1
ATOM 762 N N . HIS A 1 98 ? 18.718 -1.242 -14.719 1.00 83.12 98 HIS A N 1
ATOM 763 C CA . HIS A 1 98 ? 17.465 -0.538 -14.954 1.00 83.12 98 HIS A CA 1
ATOM 764 C C . HIS A 1 98 ? 16.297 -1.526 -15.064 1.00 83.12 98 HIS A C 1
ATOM 766 O O . HIS A 1 98 ? 15.307 -1.391 -14.345 1.00 83.12 98 HIS A O 1
ATOM 772 N N . ILE A 1 99 ? 16.460 -2.594 -15.855 1.00 82.81 99 ILE A N 1
ATOM 773 C CA . ILE A 1 99 ? 15.462 -3.666 -16.003 1.00 82.81 99 ILE A CA 1
ATOM 774 C C . ILE A 1 99 ? 15.099 -4.262 -14.635 1.00 82.81 99 ILE A C 1
ATOM 776 O O . ILE A 1 99 ? 13.921 -4.343 -14.285 1.00 82.81 99 ILE A O 1
ATOM 780 N N . ILE A 1 100 ? 16.097 -4.622 -13.820 1.00 83.75 100 ILE A N 1
ATOM 781 C CA . ILE A 1 100 ? 15.871 -5.175 -12.474 1.00 83.75 100 ILE A CA 1
ATOM 782 C C . ILE A 1 100 ? 15.118 -4.174 -11.580 1.00 83.75 100 ILE A C 1
ATOM 784 O O . ILE A 1 100 ? 14.229 -4.570 -10.826 1.00 83.75 100 ILE A O 1
ATOM 788 N N . SER A 1 101 ? 15.429 -2.877 -11.675 1.00 87.50 101 SER A N 1
ATOM 789 C CA . SER A 1 101 ? 14.752 -1.827 -10.901 1.00 87.50 101 SER A CA 1
ATOM 790 C C . SER A 1 101 ? 13.264 -1.705 -11.254 1.00 87.50 101 SER A C 1
ATOM 792 O O . SER A 1 101 ? 12.431 -1.612 -10.346 1.00 87.50 101 SER A O 1
ATOM 794 N N . VAL A 1 102 ? 12.906 -1.764 -12.542 1.00 89.88 102 VAL A N 1
ATOM 795 C CA . VAL A 1 102 ? 11.504 -1.738 -12.994 1.00 89.88 102 VAL A CA 1
ATOM 796 C C . VAL A 1 102 ? 10.765 -2.999 -12.534 1.00 89.88 102 VAL A C 1
ATOM 798 O O . VAL A 1 102 ? 9.679 -2.902 -11.958 1.00 89.88 102 VAL A O 1
ATOM 801 N N . TRP A 1 103 ? 11.367 -4.182 -12.698 1.00 89.81 103 TRP A N 1
ATOM 802 C CA . TRP A 1 103 ? 10.781 -5.449 -12.238 1.00 89.81 103 TRP A CA 1
ATOM 803 C C . TRP A 1 103 ? 10.608 -5.513 -10.718 1.00 89.81 103 TRP A C 1
ATOM 805 O O . TRP A 1 103 ? 9.633 -6.088 -10.235 1.00 89.81 103 TRP A O 1
ATOM 815 N N . ARG A 1 104 ? 11.480 -4.855 -9.947 1.00 90.00 104 ARG A N 1
ATOM 816 C CA . ARG A 1 104 ? 11.279 -4.676 -8.504 1.00 90.00 104 ARG A CA 1
ATOM 817 C C . ARG A 1 104 ? 10.038 -3.830 -8.204 1.00 90.00 104 ARG A C 1
ATOM 819 O O . ARG A 1 104 ? 9.280 -4.183 -7.307 1.00 90.00 104 ARG A O 1
ATOM 826 N N . SER A 1 105 ? 9.784 -2.752 -8.949 1.00 92.38 105 SER A N 1
ATOM 827 C CA . SER A 1 105 ? 8.538 -1.980 -8.801 1.00 92.38 105 SER A CA 1
ATOM 828 C C . SER A 1 105 ? 7.301 -2.818 -9.136 1.00 92.38 105 SER A C 1
ATOM 830 O O . SER A 1 105 ? 6.325 -2.765 -8.392 1.00 92.38 105 SER A O 1
ATOM 832 N N . VAL A 1 106 ? 7.353 -3.635 -10.196 1.00 92.94 106 VAL A N 1
ATOM 833 C CA . VAL A 1 106 ? 6.283 -4.593 -10.539 1.00 92.94 106 VAL A CA 1
ATOM 834 C C . VAL A 1 106 ? 6.031 -5.568 -9.385 1.00 92.94 106 VAL A C 1
ATOM 836 O O . VAL A 1 106 ? 4.891 -5.762 -8.969 1.00 92.94 106 VAL A O 1
ATOM 839 N N . PHE A 1 107 ? 7.097 -6.135 -8.821 1.00 92.31 107 PHE A N 1
ATOM 840 C CA . PHE A 1 107 ? 7.022 -7.052 -7.688 1.00 92.31 107 PHE A CA 1
ATOM 841 C C . PHE A 1 107 ? 6.387 -6.420 -6.444 1.00 92.31 107 PHE A C 1
ATOM 843 O O . PHE A 1 107 ? 5.492 -7.001 -5.833 1.00 92.31 107 PHE A O 1
ATOM 850 N N . LEU A 1 108 ? 6.795 -5.203 -6.084 1.00 92.62 108 LEU A N 1
ATOM 851 C CA . LEU A 1 108 ? 6.218 -4.484 -4.947 1.00 92.62 108 LEU A CA 1
ATOM 852 C C . LEU A 1 108 ? 4.743 -4.125 -5.185 1.00 92.62 108 LEU A C 1
ATOM 854 O O . LEU A 1 108 ? 3.931 -4.228 -4.264 1.00 92.62 108 LEU A O 1
ATOM 858 N N . LEU A 1 109 ? 4.377 -3.748 -6.415 1.00 94.44 109 LEU A N 1
ATOM 859 C CA . LEU A 1 109 ? 2.988 -3.486 -6.797 1.00 94.44 109 LEU A CA 1
ATOM 860 C C . LEU A 1 109 ? 2.121 -4.752 -6.723 1.00 94.44 109 LEU A C 1
ATOM 862 O O . LEU A 1 109 ? 0.985 -4.659 -6.267 1.00 94.44 109 LEU A O 1
ATOM 866 N N . LEU A 1 110 ? 2.653 -5.932 -7.069 1.00 94.44 110 LEU A N 1
ATOM 867 C CA . LEU A 1 110 ? 1.968 -7.216 -6.857 1.00 94.44 110 LEU A CA 1
ATOM 868 C C . LEU A 1 110 ? 1.683 -7.475 -5.372 1.00 94.44 110 LEU A C 1
ATOM 870 O O . LEU A 1 110 ? 0.564 -7.839 -5.012 1.00 94.44 110 LEU A O 1
ATOM 874 N N . LEU A 1 111 ? 2.676 -7.281 -4.496 1.00 93.25 111 LEU A N 1
ATOM 875 C CA . LEU A 1 111 ? 2.486 -7.458 -3.051 1.00 93.25 111 LEU A CA 1
ATOM 876 C C . LEU A 1 111 ? 1.452 -6.465 -2.498 1.00 93.25 111 LEU A C 1
ATOM 878 O O . LEU A 1 111 ? 0.605 -6.838 -1.683 1.00 93.25 111 LEU A O 1
ATOM 882 N N . MET A 1 112 ? 1.476 -5.218 -2.980 1.00 94.38 112 MET A N 1
ATOM 883 C CA . MET A 1 112 ? 0.482 -4.206 -2.623 1.00 94.38 112 MET A CA 1
ATOM 884 C C . MET A 1 112 ? -0.922 -4.593 -3.107 1.00 94.38 112 MET A C 1
ATOM 886 O O . MET A 1 112 ? -1.867 -4.512 -2.327 1.00 94.38 112 MET A O 1
ATOM 890 N N . GLU A 1 113 ? -1.070 -5.085 -4.337 1.00 95.62 113 GLU A N 1
ATOM 891 C CA . GLU A 1 113 ? -2.342 -5.582 -4.880 1.00 95.62 113 GLU A CA 1
ATOM 892 C C . GLU A 1 113 ? -2.908 -6.712 -4.003 1.00 95.62 113 GLU A C 1
ATOM 894 O O . GLU A 1 113 ? -4.052 -6.645 -3.551 1.00 95.62 113 GLU A O 1
ATOM 899 N N . VAL A 1 114 ? -2.081 -7.703 -3.644 1.00 94.69 114 VAL A N 1
ATOM 900 C CA . VAL A 1 114 ? -2.468 -8.801 -2.737 1.00 94.69 114 VAL A CA 1
ATOM 901 C C . VAL A 1 114 ? -2.905 -8.278 -1.362 1.00 94.69 114 VAL A C 1
ATOM 903 O O . VAL A 1 114 ? -3.888 -8.763 -0.786 1.00 94.69 114 VAL A O 1
ATOM 906 N N . GLN A 1 115 ? -2.204 -7.280 -0.817 1.00 93.50 115 GLN A N 1
ATOM 907 C CA . GLN A 1 115 ? -2.563 -6.649 0.454 1.00 93.50 115 GLN A CA 1
ATOM 908 C C . GLN A 1 115 ? -3.923 -5.943 0.366 1.00 93.50 115 GLN A C 1
ATOM 910 O O . GLN A 1 115 ? -4.779 -6.163 1.228 1.00 93.50 115 GLN A O 1
ATOM 915 N N . VAL A 1 116 ? -4.148 -5.121 -0.664 1.00 94.50 116 VAL A N 1
ATOM 916 C CA . VAL A 1 116 ? -5.385 -4.341 -0.833 1.00 94.50 116 VAL A CA 1
ATOM 917 C C . VAL A 1 116 ? -6.579 -5.256 -1.128 1.00 94.50 116 VAL A C 1
ATOM 919 O O . VAL A 1 116 ? -7.636 -5.084 -0.517 1.00 94.50 116 VAL A O 1
ATOM 922 N N . LEU A 1 117 ? -6.411 -6.285 -1.965 1.00 95.38 117 LEU A N 1
ATOM 923 C CA . LEU A 1 117 ? -7.447 -7.289 -2.235 1.00 95.38 117 LEU A CA 1
ATOM 924 C C . LEU A 1 117 ? -7.898 -7.994 -0.955 1.00 95.38 117 LEU A C 1
ATOM 926 O O . LEU A 1 117 ? -9.099 -8.109 -0.689 1.00 95.38 117 LEU A O 1
ATOM 930 N N . ARG A 1 118 ? -6.949 -8.414 -0.107 1.00 93.38 118 ARG A N 1
ATOM 931 C CA . ARG A 1 118 ? -7.290 -8.990 1.198 1.00 93.38 118 ARG A CA 1
ATOM 932 C C . ARG A 1 118 ? -8.040 -7.982 2.065 1.00 93.38 118 ARG A C 1
ATOM 934 O O . ARG A 1 118 ? -9.024 -8.355 2.698 1.00 93.38 118 ARG A O 1
ATOM 941 N N . ARG A 1 119 ? -7.593 -6.727 2.121 1.00 92.00 119 ARG A N 1
ATOM 942 C CA . ARG A 1 119 ? -8.258 -5.688 2.920 1.00 92.00 119 ARG A CA 1
ATOM 943 C C . ARG A 1 119 ? -9.705 -5.462 2.483 1.00 92.00 119 ARG A C 1
ATOM 945 O O . ARG A 1 119 ? -10.577 -5.339 3.347 1.00 92.00 119 ARG A O 1
ATOM 952 N N . LEU A 1 120 ? -9.982 -5.479 1.176 1.00 93.50 120 LEU A N 1
ATOM 953 C CA . LEU A 1 120 ? -11.352 -5.445 0.661 1.00 93.50 120 LEU A CA 1
ATOM 954 C C . LEU A 1 120 ? -12.135 -6.680 1.121 1.00 93.50 120 LEU A C 1
ATOM 956 O O . LEU A 1 120 ? -13.230 -6.544 1.664 1.00 93.50 120 LEU A O 1
ATOM 960 N N . PHE A 1 121 ? -11.564 -7.876 0.962 1.00 92.81 121 PHE A N 1
ATOM 961 C CA . PHE A 1 121 ? -12.201 -9.122 1.390 1.00 92.81 121 PHE A CA 1
ATOM 962 C C . PHE A 1 121 ? -12.548 -9.110 2.889 1.00 92.81 121 PHE A C 1
ATOM 964 O O . PHE A 1 121 ? -13.673 -9.420 3.273 1.00 92.81 121 PHE A O 1
ATOM 971 N N . GLU A 1 122 ? -11.614 -8.704 3.750 1.00 90.50 122 GLU A N 1
ATOM 972 C CA . GLU A 1 122 ? -11.831 -8.594 5.198 1.00 90.50 122 GLU A CA 1
ATOM 973 C C . GLU A 1 122 ? -12.929 -7.566 5.529 1.00 90.50 122 GLU A C 1
ATOM 975 O O . GLU A 1 122 ? -13.779 -7.812 6.387 1.00 90.50 122 GLU A O 1
ATOM 980 N N . THR A 1 123 ? -12.963 -6.445 4.804 1.00 89.75 123 THR A N 1
ATOM 981 C CA . THR A 1 123 ? -13.986 -5.393 4.938 1.00 89.75 123 THR A CA 1
ATOM 982 C C . THR A 1 123 ? -15.386 -5.907 4.603 1.00 89.75 123 THR A C 1
ATOM 984 O O . THR A 1 123 ? -16.340 -5.573 5.306 1.00 89.75 123 THR A O 1
ATOM 987 N N . LEU A 1 124 ? -15.512 -6.723 3.555 1.00 88.44 124 LEU A N 1
ATOM 988 C CA . LEU A 1 124 ? -16.797 -7.252 3.098 1.00 88.44 124 LEU A CA 1
ATOM 989 C C . LEU A 1 124 ? -17.280 -8.438 3.940 1.00 88.44 124 LEU A C 1
ATOM 991 O O . LEU A 1 124 ? -18.458 -8.493 4.279 1.00 88.44 124 LEU A O 1
ATOM 995 N N . TYR A 1 125 ? -16.383 -9.367 4.290 1.00 87.12 125 TYR A N 1
ATOM 996 C CA . TYR A 1 125 ? -16.775 -10.680 4.818 1.00 87.12 125 TYR A CA 1
ATOM 997 C C . TYR A 1 125 ? -16.385 -10.934 6.277 1.00 87.12 125 TYR A C 1
ATOM 999 O O . TYR A 1 125 ? -17.002 -11.772 6.932 1.00 87.12 125 TYR A O 1
ATOM 1007 N N . VAL A 1 126 ? -15.365 -10.250 6.807 1.00 85.69 126 VAL A N 1
ATOM 1008 C CA . VAL A 1 126 ? -14.849 -10.522 8.162 1.00 85.69 126 VAL A CA 1
ATOM 1009 C C . VAL A 1 126 ? -15.374 -9.506 9.169 1.00 85.69 126 VAL A C 1
ATOM 1011 O O . VAL A 1 126 ? -15.826 -9.879 10.250 1.00 85.69 126 VAL A O 1
ATOM 1014 N N . PHE A 1 127 ? -15.332 -8.215 8.838 1.00 81.25 127 PHE A N 1
ATOM 1015 C CA . PHE A 1 127 ? -15.578 -7.173 9.831 1.00 81.25 127 PHE A CA 1
ATOM 1016 C C . PHE A 1 127 ? -17.045 -6.887 10.142 1.00 81.25 127 PHE A C 1
ATOM 1018 O O . PHE A 1 127 ? -17.283 -6.261 11.179 1.00 81.25 127 PHE A O 1
ATOM 1025 N N . ASN A 1 128 ? -17.992 -7.318 9.294 1.00 74.75 128 ASN A N 1
ATOM 1026 C CA . ASN A 1 128 ? -19.446 -7.162 9.469 1.00 74.75 128 ASN A CA 1
ATOM 1027 C C . ASN A 1 128 ? -19.807 -5.861 10.206 1.00 74.75 128 ASN A C 1
ATOM 1029 O O . ASN A 1 128 ? -20.160 -5.848 11.388 1.00 74.75 128 ASN A O 1
ATOM 1033 N N . TYR A 1 129 ? -19.599 -4.721 9.541 1.00 76.56 129 TYR A N 1
ATOM 1034 C CA . TYR A 1 129 ? -19.801 -3.425 10.182 1.00 76.56 129 TYR A CA 1
ATOM 1035 C C . TYR A 1 129 ? -21.273 -3.217 10.545 1.00 76.56 129 TYR A C 1
ATOM 1037 O O . TYR A 1 129 ? -22.137 -3.166 9.668 1.00 76.56 129 TYR A O 1
ATOM 1045 N N . SER A 1 130 ? -21.540 -3.017 11.837 1.00 71.44 130 SER A N 1
ATOM 1046 C CA . SER A 1 130 ? -22.857 -2.586 12.317 1.00 71.44 130 SER A CA 1
ATOM 1047 C C . SER A 1 130 ? -23.279 -1.283 11.626 1.00 71.44 130 SER A C 1
ATOM 1049 O O . SER A 1 130 ? -22.453 -0.393 11.407 1.00 71.44 130 SER A O 1
ATOM 1051 N N . SER A 1 131 ? -24.567 -1.146 11.299 1.00 67.88 131 SER A N 1
ATOM 1052 C CA . SER A 1 131 ? -25.122 0.033 10.613 1.00 67.88 131 SER A CA 1
ATOM 1053 C C . SER A 1 131 ? -24.948 1.343 11.399 1.00 67.88 131 SER A C 1
ATOM 1055 O O . SER A 1 131 ? -24.943 2.415 10.798 1.00 67.88 131 SER A O 1
ATOM 1057 N N . SER A 1 132 ? -24.725 1.263 12.714 1.00 68.50 132 SER A N 1
ATOM 1058 C CA . SER A 1 132 ? -24.460 2.417 13.585 1.00 68.50 132 SER A CA 1
ATOM 1059 C C . SER A 1 132 ? -22.970 2.771 13.705 1.00 68.50 132 SER A C 1
ATOM 1061 O O . SER A 1 132 ? -22.622 3.780 14.319 1.00 68.50 132 SER A O 1
ATOM 1063 N N . ALA A 1 133 ? -22.065 1.958 13.145 1.00 72.81 133 ALA A N 1
ATOM 1064 C CA . ALA A 1 133 ? -20.629 2.197 13.229 1.00 72.81 133 ALA A CA 1
ATOM 1065 C C . ALA A 1 133 ? -20.213 3.350 12.303 1.00 72.81 133 ALA A C 1
ATOM 1067 O O . ALA A 1 133 ? -20.412 3.304 11.086 1.00 72.81 133 ALA A O 1
ATOM 1068 N N . ARG A 1 134 ? -19.611 4.386 12.889 1.00 77.81 134 ARG A N 1
ATOM 1069 C CA . ARG A 1 134 ? -19.218 5.618 12.198 1.00 77.81 134 ARG A CA 1
ATOM 1070 C C . ARG A 1 134 ? -17.738 5.923 12.387 1.00 77.81 134 ARG A C 1
ATOM 1072 O O . ARG A 1 134 ? -17.159 5.617 13.429 1.00 77.81 134 ARG A O 1
ATOM 1079 N N . MET A 1 135 ? -17.149 6.560 11.382 1.00 77.44 135 MET A N 1
ATOM 1080 C CA . MET A 1 135 ? -15.778 7.059 11.395 1.00 77.44 135 MET A CA 1
ATOM 1081 C C . MET A 1 135 ? -15.727 8.523 10.956 1.00 77.44 135 MET A C 1
ATOM 1083 O O . MET A 1 135 ? -16.544 8.962 10.157 1.00 77.44 135 MET A O 1
ATOM 1087 N N . HIS A 1 136 ? -14.759 9.276 11.472 1.00 81.81 136 HIS A N 1
ATOM 1088 C CA . HIS A 1 136 ? -14.534 10.665 11.092 1.00 81.81 136 HIS A CA 1
ATOM 1089 C C . HIS A 1 136 ? -14.144 10.817 9.607 1.00 81.81 136 HIS A C 1
ATOM 1091 O O . HIS A 1 136 ? -13.309 10.059 9.103 1.00 81.81 136 HIS A O 1
ATOM 1097 N N . ILE A 1 137 ? -14.701 11.826 8.928 1.00 84.38 137 ILE A N 1
ATOM 1098 C CA . ILE A 1 137 ? -14.481 12.093 7.494 1.00 84.38 137 ILE A CA 1
ATOM 1099 C C . ILE A 1 137 ? -13.004 12.305 7.151 1.00 84.38 137 ILE A C 1
ATOM 1101 O O . ILE A 1 137 ? -12.539 11.809 6.130 1.00 84.38 137 ILE A O 1
ATOM 1105 N N . LEU A 1 138 ? -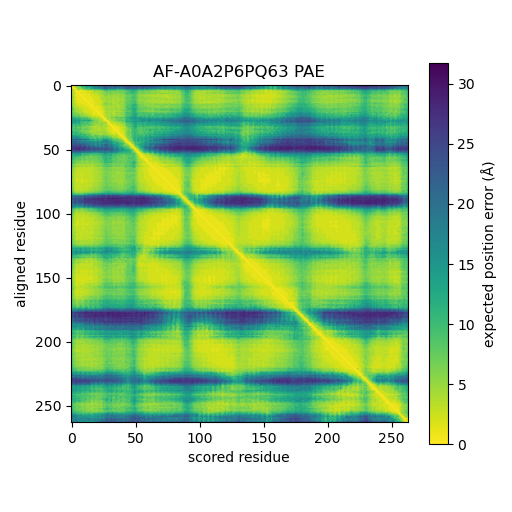12.241 12.979 8.020 1.00 82.75 138 LEU A N 1
ATOM 1106 C CA . LEU A 1 138 ? -10.815 13.213 7.769 1.00 82.75 138 LEU A CA 1
ATOM 1107 C C . LEU A 1 138 ? -10.053 11.901 7.669 1.00 82.75 138 LEU A C 1
ATOM 1109 O O . LEU A 1 138 ? -9.273 11.734 6.746 1.00 82.75 138 LEU A O 1
ATOM 1113 N N . GLY A 1 139 ? -10.334 10.936 8.546 1.00 82.44 139 GLY A N 1
ATOM 1114 C CA . GLY A 1 139 ? -9.676 9.642 8.455 1.00 82.44 139 GLY A CA 1
ATOM 1115 C C . GLY A 1 139 ? -10.064 8.880 7.184 1.00 82.44 139 GLY A C 1
ATOM 1116 O O . GLY A 1 139 ? -9.249 8.125 6.669 1.00 82.44 139 GLY A O 1
ATOM 1117 N N . TYR A 1 140 ? -11.286 9.076 6.672 1.00 86.12 140 TYR A N 1
ATOM 1118 C CA . TYR A 1 140 ? -11.724 8.471 5.413 1.00 86.12 140 TYR A CA 1
ATOM 1119 C C . TYR A 1 140 ? -10.960 9.073 4.225 1.00 86.12 140 TYR A C 1
ATOM 1121 O O . TYR A 1 140 ? -10.435 8.338 3.391 1.00 86.12 140 TYR A O 1
ATOM 1129 N N . LEU A 1 141 ? -10.809 10.401 4.199 1.00 89.31 141 LEU A N 1
ATOM 1130 C CA . LEU A 1 141 ? -9.991 11.103 3.205 1.00 89.31 141 LEU A CA 1
ATOM 1131 C C . LEU A 1 141 ? -8.512 10.713 3.308 1.00 89.31 141 LEU A C 1
ATOM 1133 O O . LEU A 1 141 ? -7.881 10.443 2.289 1.00 89.31 141 LEU A O 1
ATOM 1137 N N . THR A 1 142 ? -7.968 10.611 4.523 1.00 87.62 142 THR A N 1
ATOM 1138 C CA . THR A 1 142 ? -6.597 10.142 4.755 1.00 87.62 142 THR A CA 1
ATOM 1139 C C . THR A 1 142 ? -6.389 8.742 4.189 1.00 87.62 142 THR A C 1
ATOM 1141 O O . THR A 1 142 ? -5.364 8.506 3.559 1.00 87.62 142 THR A O 1
ATOM 1144 N N . SER A 1 143 ? -7.354 7.825 4.342 1.00 89.25 143 SER A N 1
ATOM 1145 C CA . SER A 1 143 ? -7.276 6.502 3.712 1.00 89.25 143 SER A CA 1
ATOM 1146 C C . SER A 1 143 ? -7.221 6.604 2.187 1.00 89.25 143 SER A C 1
ATOM 1148 O O . SER A 1 143 ? -6.375 5.963 1.572 1.00 89.25 143 SER A O 1
ATOM 1150 N N . TYR A 1 144 ? -8.048 7.450 1.572 1.00 90.81 144 TYR A N 1
ATOM 1151 C CA . TYR A 1 144 ? -8.046 7.635 0.117 1.00 90.81 144 TYR A CA 1
ATOM 1152 C C . TYR A 1 144 ? -6.705 8.176 -0.404 1.00 90.81 144 TYR A C 1
ATOM 1154 O O . TYR A 1 144 ? -6.139 7.651 -1.363 1.00 90.81 144 TYR A O 1
ATOM 1162 N N . ILE A 1 145 ? -6.160 9.190 0.275 1.00 91.94 145 ILE A N 1
ATOM 1163 C CA . ILE A 1 145 ? -4.847 9.760 -0.044 1.00 91.94 145 ILE A CA 1
ATOM 1164 C C . ILE A 1 145 ? -3.762 8.692 0.125 1.00 91.94 145 ILE A C 1
ATOM 1166 O O . ILE A 1 145 ? -2.964 8.485 -0.785 1.00 91.94 145 ILE A O 1
ATOM 1170 N N . PHE A 1 146 ? -3.762 7.964 1.244 1.00 91.31 146 PHE A N 1
ATO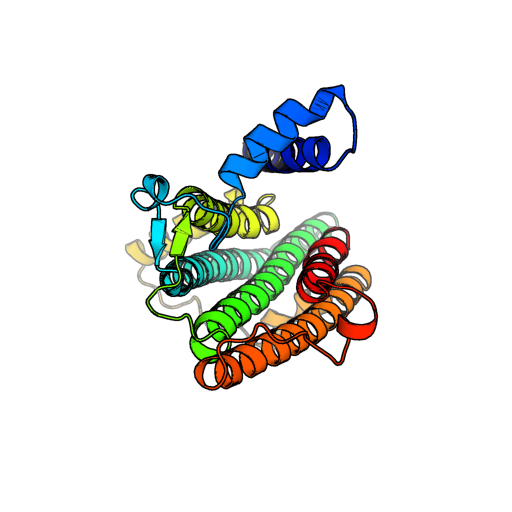M 1171 C CA . PHE A 1 146 ? -2.779 6.917 1.524 1.00 91.31 146 PHE A CA 1
ATOM 1172 C C . PHE A 1 146 ? -2.758 5.840 0.434 1.00 91.31 146 PHE A C 1
ATOM 1174 O O . PHE A 1 146 ? -1.697 5.554 -0.115 1.00 91.31 146 PHE A O 1
ATOM 1181 N N . TYR A 1 147 ? -3.917 5.286 0.066 1.00 92.00 147 TYR A N 1
ATOM 1182 C CA . TYR A 1 147 ? -3.998 4.236 -0.957 1.00 92.00 147 TYR A CA 1
ATOM 1183 C C . TYR A 1 147 ? -3.756 4.743 -2.386 1.00 92.00 147 TYR A C 1
ATOM 1185 O O . TYR A 1 147 ? -3.531 3.934 -3.279 1.00 92.00 147 TYR A O 1
ATOM 1193 N N . THR A 1 148 ? -3.733 6.059 -2.604 1.00 91.94 148 THR A N 1
ATOM 1194 C CA . THR A 1 148 ? -3.292 6.653 -3.876 1.00 91.94 148 THR A CA 1
ATOM 1195 C C . THR A 1 148 ? -1.770 6.827 -3.899 1.00 91.94 148 THR A C 1
ATOM 1197 O O . THR A 1 148 ? -1.094 6.425 -4.847 1.00 91.94 148 THR A O 1
ATOM 1200 N N . VAL A 1 149 ? -1.218 7.403 -2.827 1.00 93.25 149 VAL A N 1
ATOM 1201 C CA . VAL A 1 149 ? 0.193 7.801 -2.718 1.00 93.25 149 VAL A CA 1
ATOM 1202 C C . VAL A 1 149 ? 1.113 6.603 -2.464 1.00 93.25 149 VAL A C 1
ATOM 1204 O O . VAL A 1 149 ? 2.225 6.570 -2.993 1.00 93.25 149 VAL A O 1
ATOM 1207 N N . ALA A 1 150 ? 0.678 5.605 -1.688 1.00 92.06 150 ALA A N 1
ATOM 1208 C CA . ALA A 1 150 ? 1.504 4.446 -1.342 1.00 92.06 150 ALA A CA 1
ATOM 1209 C C . ALA A 1 150 ? 1.874 3.591 -2.565 1.00 92.06 150 ALA A C 1
ATOM 1211 O O . ALA A 1 150 ? 3.071 3.435 -2.798 1.00 92.06 150 ALA A O 1
ATOM 1212 N N . PRO A 1 151 ? 0.935 3.125 -3.412 1.00 93.56 151 PRO A N 1
ATOM 1213 C CA . PRO A 1 151 ? 1.288 2.391 -4.629 1.00 93.56 151 PRO A CA 1
ATOM 1214 C C . PRO A 1 151 ? 2.145 3.211 -5.593 1.00 93.56 151 PRO A C 1
ATOM 1216 O O . PRO A 1 151 ? 3.118 2.699 -6.140 1.00 93.56 151 PRO A O 1
ATOM 1219 N N . LEU A 1 152 ? 1.843 4.507 -5.742 1.00 93.00 152 LEU A N 1
ATOM 1220 C CA . LEU A 1 152 ? 2.632 5.408 -6.581 1.00 93.00 152 LEU A CA 1
ATOM 1221 C C . LEU A 1 152 ? 4.079 5.522 -6.080 1.00 93.00 152 LEU A C 1
ATOM 1223 O O . LEU A 1 152 ? 5.006 5.594 -6.879 1.00 93.00 152 LEU A O 1
ATOM 1227 N N . SER A 1 153 ? 4.293 5.484 -4.763 1.00 92.75 153 SER A N 1
ATOM 1228 C CA . SER A 1 153 ? 5.634 5.509 -4.166 1.00 92.75 153 SER A CA 1
ATOM 1229 C C . SER A 1 153 ? 6.461 4.268 -4.529 1.00 92.75 153 SER A C 1
ATOM 1231 O O . SER A 1 153 ? 7.680 4.378 -4.641 1.00 92.75 153 SER A O 1
ATOM 1233 N N . LEU A 1 154 ? 5.826 3.116 -4.784 1.00 92.44 154 LEU A N 1
ATOM 1234 C CA . LEU A 1 154 ? 6.508 1.864 -5.154 1.00 92.44 154 LEU A CA 1
ATOM 1235 C C . LEU A 1 154 ? 7.068 1.884 -6.585 1.00 92.44 154 LEU A C 1
ATOM 1237 O O . LEU A 1 154 ? 8.041 1.188 -6.882 1.00 92.44 154 LEU A O 1
ATOM 1241 N N . CYS A 1 155 ? 6.475 2.689 -7.471 1.00 92.19 155 CYS A N 1
ATOM 1242 C CA . CYS A 1 155 ? 6.885 2.817 -8.872 1.00 92.19 155 CYS A CA 1
ATOM 1243 C C . CYS A 1 155 ? 7.379 4.222 -9.258 1.00 92.19 155 CYS A C 1
ATOM 1245 O O . CYS A 1 155 ? 7.721 4.448 -10.417 1.00 92.19 155 CYS A O 1
ATOM 1247 N N . CYS A 1 156 ? 7.476 5.160 -8.307 1.00 90.88 156 CYS A N 1
ATOM 1248 C CA . CYS A 1 156 ? 7.720 6.582 -8.584 1.00 90.88 156 CYS A CA 1
ATOM 1249 C C . CYS A 1 156 ? 8.999 6.883 -9.379 1.00 90.88 156 CYS A C 1
ATOM 1251 O O . CYS A 1 156 ? 9.001 7.835 -10.157 1.00 90.88 156 CYS A O 1
ATOM 1253 N N . ASN A 1 157 ? 10.050 6.070 -9.228 1.00 89.06 157 ASN A N 1
ATOM 1254 C CA . ASN A 1 157 ? 11.308 6.245 -9.960 1.00 89.06 157 ASN A CA 1
ATOM 1255 C C . ASN A 1 157 ? 11.136 6.087 -11.478 1.00 89.06 157 ASN A C 1
ATOM 1257 O O . ASN A 1 157 ? 11.833 6.756 -12.226 1.00 89.06 157 ASN A O 1
ATOM 1261 N N . HIS A 1 158 ? 10.191 5.253 -11.921 1.00 89.25 158 HIS A N 1
ATOM 1262 C CA . HIS A 1 158 ? 9.949 4.964 -13.341 1.00 89.25 158 HIS A CA 1
ATOM 1263 C C . HIS A 1 158 ? 8.574 5.479 -13.805 1.00 89.25 158 HIS A C 1
ATOM 1265 O O . HIS A 1 158 ? 8.190 5.308 -14.958 1.00 89.25 158 HIS A O 1
ATOM 1271 N N . ALA A 1 159 ? 7.802 6.120 -12.918 1.00 89.69 159 ALA A N 1
ATOM 1272 C CA . ALA A 1 159 ? 6.412 6.494 -13.179 1.00 89.69 159 ALA A CA 1
ATOM 1273 C C . ALA A 1 159 ? 6.255 7.442 -14.379 1.00 89.69 159 ALA A C 1
ATOM 1275 O O . ALA A 1 159 ? 5.285 7.329 -15.124 1.00 89.69 159 ALA A O 1
ATOM 1276 N N . LEU A 1 160 ? 7.206 8.359 -14.592 1.00 90.31 160 LEU A N 1
ATOM 1277 C CA . LEU A 1 160 ? 7.174 9.279 -15.733 1.00 90.31 160 LEU A CA 1
ATOM 1278 C C . LEU A 1 160 ? 7.395 8.540 -17.063 1.00 90.31 160 LEU A C 1
ATOM 1280 O O . LEU A 1 160 ? 6.721 8.836 -18.049 1.00 90.31 160 LEU A O 1
ATOM 1284 N N . GLU A 1 161 ? 8.331 7.593 -17.092 1.00 90.12 161 GLU A N 1
ATOM 1285 C CA . GLU A 1 161 ? 8.626 6.776 -18.271 1.00 90.12 161 GLU A CA 1
ATOM 1286 C C . GLU A 1 161 ? 7.440 5.876 -18.613 1.00 90.12 161 GLU A C 1
ATOM 1288 O O . GLU A 1 161 ? 6.958 5.898 -19.744 1.00 90.12 161 GLU A O 1
ATOM 1293 N N . VAL A 1 162 ? 6.895 5.184 -17.606 1.00 90.94 162 VAL A N 1
ATOM 1294 C CA . VAL A 1 162 ? 5.687 4.356 -17.726 1.00 90.94 162 VAL A CA 1
ATOM 1295 C C . VAL A 1 162 ? 4.502 5.189 -18.219 1.00 90.94 162 VAL A C 1
ATOM 1297 O O . VAL A 1 162 ? 3.755 4.743 -19.091 1.00 90.94 162 VAL A O 1
ATOM 1300 N N . TYR A 1 163 ? 4.334 6.413 -17.710 1.00 91.25 163 TYR A N 1
ATOM 1301 C CA . TYR A 1 163 ? 3.274 7.322 -18.147 1.00 91.25 163 TYR A CA 1
ATOM 1302 C C . TYR A 1 163 ? 3.427 7.716 -19.622 1.00 91.25 163 TYR A C 1
ATOM 1304 O O . TYR A 1 163 ? 2.470 7.603 -20.385 1.00 91.25 163 TYR A O 1
ATOM 1312 N N . LYS A 1 164 ? 4.630 8.124 -20.051 1.00 91.31 164 LYS A N 1
ATOM 1313 C CA . LYS A 1 164 ? 4.911 8.463 -21.458 1.00 91.31 164 LYS A CA 1
ATOM 1314 C C . LYS A 1 164 ? 4.711 7.262 -22.382 1.00 91.31 164 LYS A C 1
ATOM 1316 O O . LYS A 1 164 ? 4.081 7.402 -23.426 1.00 91.31 164 LYS A O 1
ATOM 1321 N N . PHE A 1 165 ? 5.206 6.092 -21.982 1.00 89.38 165 PHE A N 1
ATOM 1322 C CA . PHE A 1 165 ? 5.006 4.838 -22.704 1.00 89.38 165 PHE A CA 1
ATOM 1323 C C . PHE A 1 165 ? 3.515 4.523 -22.863 1.00 89.38 165 PHE A C 1
ATOM 1325 O O . PHE A 1 165 ? 3.056 4.238 -23.966 1.00 89.38 165 PHE A O 1
ATOM 1332 N N . SER A 1 166 ? 2.742 4.656 -21.783 1.00 89.25 166 SER A N 1
ATOM 1333 C CA . SER A 1 166 ? 1.299 4.405 -21.796 1.00 89.25 166 SER A CA 1
ATOM 1334 C C . SER A 1 166 ? 0.551 5.386 -22.703 1.00 89.25 166 SER A C 1
ATOM 1336 O O . SER A 1 166 ? -0.317 4.964 -23.461 1.00 89.25 166 SER A O 1
ATOM 1338 N N . LEU A 1 167 ? 0.898 6.680 -22.677 1.00 89.88 167 LEU A N 1
ATOM 1339 C CA . LEU A 1 167 ? 0.303 7.680 -23.572 1.00 89.88 167 LEU A CA 1
ATOM 1340 C C . LEU A 1 167 ? 0.569 7.366 -25.046 1.00 89.88 167 LEU A C 1
ATOM 1342 O O . LEU A 1 167 ? -0.354 7.426 -25.857 1.00 89.88 167 LEU A O 1
ATOM 1346 N N . ASN A 1 168 ? 1.809 7.009 -25.380 1.00 87.69 168 ASN A N 1
ATOM 1347 C CA . ASN A 1 168 ? 2.179 6.645 -26.744 1.00 87.69 168 ASN A CA 1
ATOM 1348 C C . ASN A 1 168 ? 1.456 5.369 -27.189 1.00 87.69 168 ASN A C 1
ATOM 1350 O O . ASN A 1 168 ? 0.898 5.342 -28.279 1.00 87.69 168 ASN A O 1
ATOM 1354 N N . GLY A 1 169 ? 1.376 4.353 -26.324 1.00 83.50 169 GLY A N 1
ATOM 1355 C CA . GLY A 1 169 ? 0.641 3.121 -26.613 1.00 83.50 169 GLY A CA 1
ATOM 1356 C C . GLY A 1 169 ? -0.855 3.355 -26.851 1.00 83.50 169 GLY A C 1
ATOM 1357 O O . GLY A 1 169 ? -1.430 2.777 -27.771 1.00 83.50 169 GLY A O 1
ATOM 1358 N N . VAL A 1 170 ? -1.489 4.245 -26.077 1.00 84.88 170 VAL A N 1
ATOM 1359 C CA . VAL A 1 170 ? -2.893 4.635 -26.299 1.00 84.88 170 VAL A CA 1
ATOM 1360 C C . VAL A 1 170 ? -3.054 5.393 -27.617 1.00 84.88 170 VAL A C 1
ATOM 1362 O O . VAL A 1 170 ? -4.001 5.123 -28.353 1.00 84.88 170 VAL A O 1
ATOM 1365 N N . ALA A 1 171 ? -2.139 6.307 -27.945 1.00 86.06 171 ALA A N 1
ATOM 1366 C CA . ALA A 1 171 ? -2.165 7.018 -29.221 1.00 86.06 171 ALA A CA 1
ATOM 1367 C C . ALA A 1 171 ? -2.020 6.043 -30.401 1.00 86.06 171 ALA A C 1
ATOM 1369 O O . ALA A 1 171 ? -2.845 6.054 -31.312 1.00 86.06 171 ALA A O 1
ATOM 1370 N N . ASP A 1 172 ? -1.041 5.141 -30.352 1.00 82.38 172 ASP A N 1
ATOM 1371 C CA . ASP A 1 172 ? -0.819 4.134 -31.389 1.00 82.38 172 ASP A CA 1
ATOM 1372 C C . ASP A 1 172 ? -2.017 3.191 -31.543 1.00 82.38 172 ASP A C 1
ATOM 1374 O O . ASP A 1 172 ? -2.395 2.859 -32.666 1.00 82.38 172 ASP A O 1
ATOM 1378 N N . PHE A 1 173 ? -2.675 2.804 -30.447 1.00 79.50 173 PHE A N 1
ATOM 1379 C CA . PHE A 1 173 ? -3.908 2.017 -30.506 1.00 79.50 173 PHE A CA 1
ATOM 1380 C C . PHE A 1 173 ? -5.044 2.778 -31.206 1.00 79.50 173 PHE A C 1
ATOM 1382 O O . PHE A 1 173 ? -5.700 2.223 -32.089 1.00 79.50 173 PHE A O 1
ATOM 1389 N N . LEU A 1 174 ? -5.245 4.055 -30.860 1.00 85.62 174 LEU A N 1
ATOM 1390 C CA . LEU A 1 174 ? -6.288 4.904 -31.447 1.00 85.62 174 LEU A CA 1
ATOM 1391 C C . LEU A 1 174 ? -6.050 5.193 -32.937 1.00 85.62 174 LEU A C 1
ATOM 1393 O O . LEU A 1 174 ? -7.010 5.237 -33.703 1.00 85.62 174 LEU A O 1
ATOM 1397 N N . PHE A 1 175 ? -4.795 5.389 -33.355 1.00 83.75 175 PHE A N 1
ATOM 1398 C CA . PHE A 1 175 ? -4.456 5.761 -34.733 1.00 83.75 175 PHE A CA 1
ATOM 1399 C C . PHE A 1 175 ? -4.172 4.568 -35.653 1.00 83.75 175 PHE A C 1
ATOM 1401 O O . PHE A 1 175 ? -4.425 4.660 -36.853 1.00 83.75 175 PHE A O 1
ATOM 1408 N N . LYS A 1 176 ? -3.624 3.463 -35.130 1.00 73.81 176 LYS A N 1
ATOM 1409 C CA . LYS A 1 176 ? -3.090 2.351 -35.938 1.00 73.81 176 LYS A CA 1
ATOM 1410 C C . LYS A 1 176 ? -3.934 1.076 -35.867 1.00 73.81 176 LYS A C 1
ATOM 1412 O O . LYS A 1 176 ? -3.756 0.210 -36.718 1.00 73.81 176 LYS A O 1
ATOM 1417 N N . GLY A 1 177 ? -4.841 0.950 -34.891 1.00 64.44 177 GLY A N 1
ATOM 1418 C CA . GLY A 1 177 ? -5.858 -0.111 -34.808 1.00 64.44 177 GLY A CA 1
ATOM 1419 C C . GLY A 1 177 ? -5.345 -1.560 -34.788 1.00 64.44 177 GLY A C 1
ATOM 1420 O O . GLY A 1 177 ? -6.143 -2.479 -34.954 1.00 64.44 177 GLY A O 1
ATOM 1421 N N . ASN A 1 178 ? -4.037 -1.794 -34.624 1.00 60.03 178 ASN A N 1
ATOM 1422 C CA . ASN A 1 178 ? -3.437 -3.098 -34.895 1.00 60.03 178 ASN A CA 1
ATOM 1423 C C . ASN A 1 178 ? -3.325 -3.970 -33.632 1.00 60.03 178 ASN A C 1
ATOM 1425 O O . ASN A 1 178 ? -2.794 -3.552 -32.605 1.00 60.03 178 ASN A O 1
ATOM 1429 N N . THR A 1 179 ? -3.792 -5.213 -33.739 1.00 55.53 179 THR A N 1
ATOM 1430 C CA . THR A 1 179 ? -3.925 -6.220 -32.671 1.00 55.53 179 THR A CA 1
ATOM 1431 C C . THR A 1 179 ? -2.649 -7.037 -32.424 1.00 55.53 179 THR A C 1
ATOM 1433 O O . THR A 1 179 ? -2.716 -8.180 -31.981 1.00 55.53 179 THR A O 1
ATOM 1436 N N . SER A 1 180 ? -1.467 -6.486 -32.699 1.00 52.03 180 SER A N 1
ATOM 1437 C CA . SER A 1 180 ? -0.192 -7.219 -32.636 1.00 52.03 180 SER A CA 1
ATOM 1438 C C . SER A 1 180 ? 0.512 -7.135 -31.274 1.00 52.03 180 SER A C 1
ATOM 1440 O O . SER A 1 180 ? 1.737 -7.163 -31.224 1.00 52.03 180 SER A O 1
ATOM 1442 N N . MET A 1 181 ? -0.224 -6.955 -30.170 1.00 50.66 181 MET A N 1
ATOM 1443 C CA . MET A 1 181 ? 0.376 -6.712 -28.845 1.00 50.66 181 MET A CA 1
ATOM 1444 C C . MET A 1 181 ? 0.319 -7.919 -27.896 1.00 50.66 181 MET A C 1
ATOM 1446 O O . MET A 1 181 ? 0.718 -7.794 -26.742 1.00 50.66 181 MET A O 1
ATOM 1450 N N . LEU A 1 182 ? -0.193 -9.077 -28.334 1.00 52.50 182 LEU A N 1
ATOM 1451 C CA . LEU A 1 182 ? -0.499 -10.171 -27.405 1.00 52.50 182 LEU A CA 1
ATOM 1452 C C . LEU A 1 182 ? -0.168 -11.580 -27.913 1.00 52.50 182 LEU A C 1
ATOM 1454 O O . LEU A 1 182 ? -0.888 -12.527 -27.614 1.00 52.50 182 LEU A O 1
ATOM 1458 N N . GLU A 1 183 ? 0.932 -11.739 -28.641 1.00 46.84 183 GLU A N 1
ATOM 1459 C CA . GLU A 1 183 ? 1.535 -13.059 -28.844 1.00 46.84 183 GLU A CA 1
ATOM 1460 C C . GLU A 1 183 ? 2.928 -13.039 -28.211 1.00 46.84 183 GLU A C 1
ATOM 1462 O O . GLU A 1 183 ? 3.938 -12.794 -28.860 1.00 46.84 183 GLU A O 1
ATOM 1467 N N . TYR A 1 184 ? 2.950 -13.161 -26.883 1.00 55.16 184 TYR A N 1
ATOM 1468 C CA . TYR A 1 184 ? 4.170 -13.190 -26.080 1.00 55.16 184 TYR A CA 1
ATOM 1469 C C . TYR A 1 184 ? 4.173 -14.474 -25.257 1.00 55.16 184 TYR A C 1
ATOM 1471 O O . TYR A 1 184 ? 3.164 -14.821 -24.632 1.00 55.16 184 TYR A O 1
ATOM 1479 N N . ASP A 1 185 ? 5.291 -15.192 -25.271 1.00 57.19 185 ASP A N 1
ATOM 1480 C CA . ASP A 1 185 ? 5.410 -16.476 -24.592 1.00 57.19 185 ASP A CA 1
ATOM 1481 C C . ASP A 1 185 ? 5.323 -16.282 -23.062 1.00 57.19 185 ASP A C 1
ATOM 1483 O O . ASP A 1 185 ? 6.049 -15.478 -22.466 1.00 57.19 185 ASP A O 1
ATOM 1487 N N . ARG A 1 186 ? 4.396 -16.991 -22.395 1.00 58.06 186 ARG A N 1
ATOM 1488 C CA . ARG A 1 186 ? 4.087 -16.792 -20.957 1.00 58.06 186 ARG A CA 1
ATOM 1489 C C . ARG A 1 186 ? 5.289 -17.053 -20.050 1.00 58.06 186 ARG A C 1
ATOM 1491 O O . ARG A 1 186 ? 5.312 -16.564 -18.920 1.00 58.06 186 ARG A O 1
ATOM 1498 N N . LEU A 1 187 ? 6.246 -17.858 -20.505 1.00 54.09 187 LEU A N 1
ATOM 1499 C CA . LEU A 1 187 ? 7.409 -18.239 -19.710 1.00 54.09 187 LEU A CA 1
ATOM 1500 C C . LEU A 1 187 ? 8.483 -17.138 -19.689 1.00 54.09 187 LEU A C 1
ATOM 1502 O O . LEU A 1 187 ? 9.068 -16.875 -18.637 1.00 54.09 187 LEU A O 1
ATOM 1506 N N . GLU A 1 188 ? 8.691 -16.433 -20.806 1.00 61.00 188 GLU A N 1
ATOM 1507 C CA . GLU A 1 188 ? 9.600 -15.279 -20.868 1.00 61.00 188 GLU A CA 1
ATOM 1508 C C . GLU A 1 188 ? 9.070 -14.104 -20.036 1.00 61.00 188 GLU A C 1
ATOM 1510 O O . GLU A 1 188 ? 9.843 -13.431 -19.353 1.00 61.00 188 GLU A O 1
ATOM 1515 N N . PHE A 1 189 ? 7.743 -13.951 -19.993 1.00 64.38 189 PHE A N 1
ATOM 1516 C CA . PHE A 1 189 ? 6.998 -12.923 -19.258 1.00 64.38 189 PHE A CA 1
ATOM 1517 C C . PHE A 1 189 ? 7.217 -12.938 -17.731 1.00 64.38 189 PHE A C 1
ATOM 1519 O O . PHE A 1 189 ? 7.150 -11.893 -17.091 1.00 64.38 189 PHE A O 1
ATOM 1526 N N . MET A 1 190 ? 7.500 -14.101 -17.134 1.00 67.88 190 MET A N 1
ATOM 1527 C CA . MET A 1 190 ? 7.750 -14.250 -15.685 1.00 67.88 190 MET A CA 1
ATOM 1528 C C . MET A 1 190 ? 9.236 -14.374 -15.336 1.00 67.88 190 MET A C 1
ATOM 1530 O O . MET A 1 190 ? 9.623 -14.227 -14.174 1.00 67.88 190 MET A O 1
ATOM 1534 N N . SER A 1 191 ? 10.076 -14.649 -16.335 1.00 68.19 191 SER A N 1
ATOM 1535 C CA . SER A 1 191 ? 11.500 -14.930 -16.148 1.00 68.19 191 SER A CA 1
ATOM 1536 C C . SER A 1 191 ? 12.272 -13.846 -15.371 1.00 68.19 191 SER A C 1
ATOM 1538 O O . SER A 1 191 ? 13.143 -14.216 -14.578 1.00 68.19 191 SER A O 1
ATOM 1540 N N . PRO A 1 192 ? 11.970 -12.534 -15.483 1.00 73.25 192 PRO A N 1
ATOM 1541 C CA . PRO A 1 192 ? 12.731 -11.514 -14.765 1.00 73.25 192 PRO A CA 1
ATOM 1542 C C . PRO A 1 192 ? 12.348 -11.394 -13.284 1.00 73.25 192 PRO A C 1
ATOM 1544 O O . PRO A 1 192 ? 13.195 -11.014 -12.479 1.00 73.25 192 PRO A O 1
ATOM 1547 N N . LEU A 1 193 ? 11.126 -11.780 -12.889 1.00 78.94 193 LEU A N 1
ATOM 1548 C CA . LEU A 1 193 ? 10.738 -11.830 -11.471 1.00 78.94 193 LEU A CA 1
ATOM 1549 C C . LEU A 1 193 ? 11.550 -12.878 -10.705 1.00 78.94 193 LEU A C 1
ATOM 1551 O O . LEU A 1 193 ? 11.937 -12.653 -9.563 1.00 78.94 193 LEU A O 1
ATOM 1555 N N . LEU A 1 194 ? 11.868 -14.002 -11.350 1.00 76.69 194 LEU A N 1
ATOM 1556 C CA . LEU A 1 194 ? 12.720 -15.042 -10.767 1.00 76.69 194 LEU A CA 1
ATOM 1557 C C . LEU A 1 194 ? 14.187 -14.604 -10.648 1.00 76.69 194 LEU A C 1
ATOM 1559 O O . LEU A 1 194 ? 14.918 -15.150 -9.828 1.00 76.69 194 LEU A O 1
ATOM 1563 N N . LYS A 1 195 ? 14.607 -13.601 -11.430 1.00 76.88 195 LYS A N 1
ATOM 1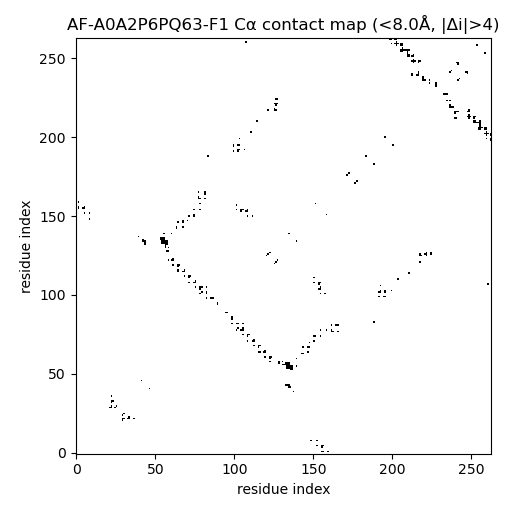564 C CA . LYS A 1 195 ? 15.949 -13.000 -11.367 1.00 76.88 195 LYS A CA 1
ATOM 1565 C C . LYS A 1 195 ? 16.083 -11.931 -10.279 1.00 76.88 195 LYS A C 1
ATOM 1567 O O . LYS A 1 195 ? 17.174 -11.384 -10.116 1.00 76.88 195 LYS A O 1
ATOM 1572 N N . LEU A 1 196 ? 15.012 -11.618 -9.542 1.00 82.88 196 LEU A N 1
ATOM 1573 C CA . LEU A 1 196 ? 15.111 -10.760 -8.363 1.00 82.88 196 LEU A CA 1
ATOM 1574 C C . LEU A 1 196 ? 16.058 -11.395 -7.338 1.00 82.88 196 LEU A C 1
ATOM 1576 O O . LEU A 1 196 ? 16.102 -12.615 -7.168 1.00 82.88 196 LEU A O 1
ATOM 1580 N N . GLY A 1 197 ? 16.840 -10.553 -6.670 1.00 82.56 197 GLY A N 1
ATOM 1581 C CA . GLY A 1 197 ? 17.816 -10.988 -5.685 1.00 82.56 197 GLY A CA 1
ATOM 1582 C C . GLY A 1 197 ? 17.170 -11.669 -4.478 1.00 82.56 197 GLY A C 1
ATOM 1583 O O . GLY A 1 197 ? 15.988 -11.501 -4.172 1.00 82.56 197 GLY A O 1
ATOM 1584 N N . TRP A 1 198 ? 17.987 -12.422 -3.740 1.00 83.06 198 TRP A N 1
ATOM 1585 C CA . TRP A 1 198 ? 17.583 -13.086 -2.495 1.00 83.06 198 TRP A CA 1
ATOM 1586 C C . TRP A 1 198 ? 16.906 -12.126 -1.510 1.00 83.06 198 TRP A C 1
ATOM 1588 O O . TRP A 1 198 ? 15.955 -12.498 -0.828 1.00 83.06 198 TRP A O 1
ATOM 1598 N N . LEU A 1 199 ? 17.364 -10.872 -1.477 1.00 84.81 199 LEU A N 1
ATOM 1599 C CA . LEU A 1 199 ? 16.843 -9.850 -0.585 1.00 84.81 199 LEU A CA 1
ATOM 1600 C C . LEU A 1 199 ? 15.339 -9.602 -0.834 1.00 84.81 199 LEU A C 1
ATOM 1602 O O . LEU A 1 199 ? 14.551 -9.700 0.107 1.00 84.81 199 LEU A O 1
ATOM 1606 N N . GLN A 1 200 ? 14.897 -9.467 -2.088 1.00 86.88 200 GLN A N 1
ATOM 1607 C CA . GLN A 1 200 ? 13.473 -9.293 -2.406 1.00 86.88 200 GLN A CA 1
ATOM 1608 C C . GLN A 1 200 ? 12.629 -10.508 -2.001 1.00 86.88 200 GLN A C 1
ATOM 1610 O O . GLN A 1 200 ? 11.539 -10.350 -1.448 1.00 86.88 200 GLN A O 1
ATOM 1615 N N . TRP A 1 201 ? 13.141 -11.724 -2.210 1.00 88.00 201 TRP A N 1
ATOM 1616 C CA . TRP A 1 201 ? 12.453 -12.952 -1.803 1.00 88.00 201 TRP A CA 1
ATOM 1617 C C . TRP A 1 201 ? 12.365 -13.098 -0.283 1.00 88.00 201 TRP A C 1
ATOM 1619 O O . TRP A 1 201 ? 11.320 -13.500 0.229 1.00 88.00 201 TRP A O 1
ATOM 1629 N N . THR A 1 202 ? 13.406 -12.704 0.460 1.00 88.38 202 THR A N 1
ATOM 1630 C CA . THR A 1 202 ? 13.322 -12.635 1.928 1.00 88.38 202 THR A CA 1
ATOM 1631 C C . THR A 1 202 ? 12.308 -11.596 2.390 1.00 88.38 202 THR A C 1
ATOM 1633 O O . THR A 1 202 ? 11.509 -11.888 3.278 1.00 88.38 202 THR A O 1
ATOM 1636 N N . GLY A 1 203 ? 12.261 -10.427 1.741 1.00 88.81 203 GLY A N 1
ATOM 1637 C CA . GLY A 1 203 ? 11.234 -9.418 1.983 1.00 88.81 203 GLY A CA 1
ATOM 1638 C C . GLY A 1 203 ? 9.831 -9.976 1.752 1.00 88.81 203 GLY A C 1
ATOM 1639 O O . GLY A 1 203 ? 8.954 -9.810 2.591 1.00 88.81 203 GLY A O 1
ATOM 1640 N N . ALA A 1 204 ? 9.626 -10.724 0.671 1.00 90.19 204 ALA A N 1
ATOM 1641 C CA . ALA A 1 204 ? 8.352 -11.365 0.365 1.00 90.19 204 ALA A CA 1
ATOM 1642 C C . ALA A 1 204 ? 7.962 -12.439 1.386 1.00 90.19 204 ALA A C 1
ATOM 1644 O O . ALA A 1 204 ? 6.808 -12.506 1.801 1.00 90.19 204 ALA A O 1
ATOM 1645 N N . ALA A 1 205 ? 8.916 -13.257 1.835 1.00 91.25 205 ALA A N 1
ATOM 1646 C CA . ALA A 1 205 ? 8.671 -14.243 2.882 1.00 91.25 205 ALA A CA 1
ATOM 1647 C C . ALA A 1 205 ? 8.219 -13.566 4.187 1.00 91.25 205 ALA A C 1
ATOM 1649 O O . ALA A 1 205 ? 7.235 -13.989 4.793 1.00 91.25 205 ALA A O 1
ATOM 1650 N N . ILE A 1 206 ? 8.878 -12.469 4.576 1.00 90.56 206 ILE A N 1
ATOM 1651 C CA . ILE A 1 206 ? 8.510 -11.666 5.752 1.00 90.56 206 ILE A CA 1
ATOM 1652 C C . ILE A 1 206 ? 7.141 -11.000 5.554 1.00 90.56 206 ILE A C 1
ATOM 1654 O O . ILE A 1 206 ? 6.315 -11.014 6.471 1.00 90.56 206 ILE A O 1
ATOM 1658 N N . PHE A 1 207 ? 6.867 -10.482 4.351 1.00 91.94 207 PHE A N 1
ATOM 1659 C CA . PHE A 1 207 ? 5.561 -9.946 3.970 1.00 91.94 207 PHE A CA 1
ATOM 1660 C C . PHE A 1 207 ? 4.464 -10.987 4.185 1.00 91.94 207 PHE A C 1
ATOM 1662 O O . PHE A 1 207 ? 3.503 -10.726 4.904 1.00 91.94 207 PHE A O 1
ATOM 1669 N N . PHE A 1 208 ? 4.610 -12.183 3.607 1.00 92.31 208 PHE A N 1
ATOM 1670 C CA . PHE A 1 208 ? 3.600 -13.234 3.711 1.00 92.31 208 PHE A CA 1
ATOM 1671 C C . PHE A 1 208 ? 3.461 -13.762 5.136 1.00 92.31 208 PHE A C 1
ATOM 1673 O O . PHE A 1 208 ? 2.343 -14.042 5.567 1.00 92.31 208 PHE A O 1
ATOM 1680 N N . TRP A 1 209 ? 4.559 -13.837 5.889 1.00 91.38 209 TRP A N 1
ATOM 1681 C CA . TRP A 1 209 ? 4.530 -14.173 7.309 1.00 91.38 209 TRP A CA 1
ATOM 1682 C C . TRP A 1 209 ? 3.634 -13.199 8.081 1.00 91.38 209 TRP A C 1
ATOM 1684 O O . TRP A 1 209 ? 2.614 -13.609 8.637 1.00 91.38 209 TRP A O 1
ATOM 1694 N N . GLY A 1 210 ? 3.931 -11.896 8.032 1.00 90.19 210 GLY A N 1
ATOM 1695 C CA . GLY A 1 210 ? 3.098 -10.870 8.668 1.00 90.19 210 GLY A CA 1
ATOM 1696 C C . GLY A 1 210 ? 1.654 -10.876 8.150 1.00 90.19 210 GLY A C 1
ATOM 1697 O O . GLY A 1 210 ? 0.707 -10.788 8.933 1.00 90.19 210 GLY A O 1
ATOM 1698 N N . TRP A 1 211 ? 1.461 -11.069 6.845 1.00 91.38 211 TRP A N 1
ATOM 1699 C CA . TRP A 1 211 ? 0.148 -11.104 6.201 1.00 91.38 211 TRP A CA 1
ATOM 1700 C C . TRP A 1 211 ? -0.741 -12.230 6.750 1.00 91.38 211 TRP A C 1
ATOM 1702 O O . TRP A 1 211 ? -1.923 -11.997 7.030 1.00 91.38 211 TRP A O 1
ATOM 1712 N N . ILE A 1 212 ? -0.177 -13.428 6.967 1.00 92.00 212 ILE A N 1
ATOM 1713 C CA . ILE A 1 212 ? -0.880 -14.585 7.546 1.00 92.00 212 ILE A CA 1
ATOM 1714 C C . ILE A 1 212 ? -1.305 -14.288 8.986 1.00 92.00 212 ILE A C 1
ATOM 1716 O O . ILE A 1 212 ? -2.490 -14.419 9.309 1.00 92.00 212 ILE A O 1
ATOM 1720 N N . TYR A 1 213 ? -0.379 -13.833 9.833 1.00 90.31 213 TYR A N 1
ATOM 1721 C CA . TYR A 1 213 ? -0.681 -13.511 11.234 1.00 90.31 213 TYR A CA 1
ATOM 1722 C C . TYR A 1 213 ? -1.725 -12.407 11.349 1.00 90.31 213 TYR A C 1
ATOM 1724 O O . TYR A 1 213 ? -2.676 -12.495 12.129 1.00 90.31 213 TYR A O 1
ATOM 1732 N N . GLN A 1 214 ? -1.618 -11.390 10.499 1.00 91.88 214 GLN A N 1
ATOM 1733 C CA . GLN A 1 214 ? -2.588 -10.314 10.474 1.00 91.88 214 GLN A CA 1
ATOM 1734 C C . GLN A 1 214 ? -3.989 -10.815 10.095 1.00 91.88 214 GLN A C 1
ATOM 1736 O O . GLN A 1 214 ? -4.980 -10.409 10.705 1.00 91.88 214 GLN A O 1
ATOM 1741 N N . ARG A 1 215 ? -4.080 -11.716 9.109 1.00 90.50 215 ARG A N 1
ATOM 1742 C CA . ARG A 1 215 ? -5.345 -12.341 8.699 1.00 90.50 215 ARG A CA 1
ATOM 1743 C C . ARG A 1 215 ? -5.956 -13.156 9.839 1.00 90.50 215 ARG A C 1
ATOM 1745 O O . ARG A 1 215 ? -7.167 -13.088 10.048 1.00 90.50 215 ARG A O 1
ATOM 1752 N N . ASN A 1 216 ? -5.147 -13.913 10.576 1.00 91.06 216 ASN A N 1
ATOM 1753 C CA . ASN A 1 216 ? -5.616 -14.690 11.724 1.00 91.06 216 ASN A CA 1
ATOM 1754 C C . ASN A 1 216 ? -6.168 -13.776 12.820 1.00 91.06 216 ASN A C 1
ATOM 1756 O O . ASN A 1 216 ? -7.294 -13.977 13.277 1.00 91.06 216 ASN A O 1
ATOM 1760 N N . CYS A 1 217 ? -5.450 -12.700 13.144 1.00 90.06 217 CYS A N 1
ATOM 1761 C CA . CYS A 1 217 ? -5.906 -11.718 14.121 1.00 90.06 217 CYS A CA 1
ATOM 1762 C C . CYS A 1 217 ? -7.251 -11.085 13.723 1.00 90.06 217 CYS A C 1
ATOM 1764 O O . CYS A 1 217 ? -8.147 -10.938 14.555 1.00 90.06 217 CYS A O 1
ATOM 1766 N N . HIS A 1 218 ? -7.430 -10.738 1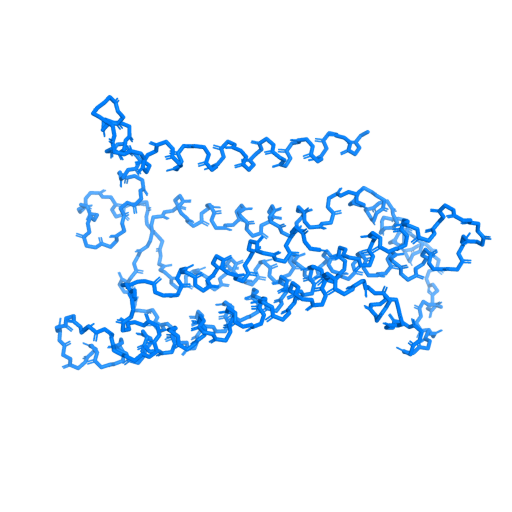2.444 1.00 90.19 218 HIS A N 1
ATOM 1767 C CA . HIS A 1 218 ? -8.693 -10.188 11.944 1.00 90.19 218 HIS A CA 1
ATOM 1768 C C . HIS A 1 218 ? -9.844 -11.193 11.986 1.00 90.19 218 HIS A C 1
ATOM 1770 O O . HIS A 1 218 ? -10.967 -10.801 12.303 1.00 90.19 218 HIS A O 1
ATOM 1776 N N . LYS A 1 219 ? -9.585 -12.482 11.740 1.00 90.12 219 LYS A N 1
ATOM 1777 C CA . LYS A 1 219 ? -10.597 -13.533 11.922 1.00 90.12 219 LYS A CA 1
ATOM 1778 C C . LYS A 1 219 ? -11.048 -13.637 13.379 1.00 90.12 219 LYS A C 1
ATOM 1780 O O . LYS A 1 219 ? -12.254 -13.668 13.612 1.00 90.12 219 LYS A O 1
ATOM 1785 N N . ILE A 1 220 ? -10.112 -13.625 14.335 1.00 88.44 220 ILE A N 1
ATOM 1786 C CA . ILE A 1 220 ? -10.416 -13.653 15.779 1.00 88.44 220 ILE A CA 1
ATOM 1787 C C . ILE A 1 220 ? -11.278 -12.439 16.162 1.00 88.44 220 ILE A C 1
ATOM 1789 O O . ILE A 1 220 ? -12.335 -12.582 16.777 1.00 88.44 220 ILE A O 1
ATOM 1793 N N . LEU A 1 221 ? -10.887 -11.233 15.737 1.00 87.44 221 LEU A N 1
ATOM 1794 C CA . LEU A 1 221 ? -11.670 -10.017 15.995 1.00 87.44 221 LEU A CA 1
ATOM 1795 C C . LEU A 1 221 ? -13.061 -10.063 15.340 1.00 87.44 221 LEU A C 1
ATOM 1797 O O . LEU A 1 221 ? -14.046 -9.633 15.945 1.00 87.44 221 LEU A O 1
ATOM 1801 N N . GLY A 1 222 ? -13.155 -10.604 14.123 1.00 85.06 222 GLY A N 1
ATOM 1802 C CA . GLY A 1 222 ? -14.418 -10.802 13.413 1.00 85.06 222 GLY A CA 1
ATOM 1803 C C . GLY A 1 222 ? -15.364 -11.758 14.147 1.00 85.06 222 GLY A C 1
ATOM 1804 O O . GLY A 1 222 ? -16.544 -11.442 14.314 1.00 85.06 222 GLY A O 1
ATOM 1805 N N . SER A 1 223 ? -14.858 -12.886 14.664 1.00 85.38 223 SER A N 1
ATOM 1806 C CA . SER A 1 223 ? -15.680 -13.853 15.406 1.00 85.38 223 SER A CA 1
ATOM 1807 C C . SER A 1 223 ? -16.216 -13.291 16.722 1.00 85.38 223 SER A C 1
ATOM 1809 O O . SER A 1 223 ? -17.369 -13.541 17.070 1.00 85.38 223 SER A O 1
ATOM 1811 N N . LEU A 1 224 ? -15.431 -12.466 17.425 1.00 82.81 224 LEU A N 1
ATOM 1812 C CA . LEU A 1 224 ? -15.886 -11.815 18.660 1.00 82.81 224 LEU A CA 1
ATOM 1813 C C . LEU A 1 224 ? -17.046 -10.851 18.408 1.00 82.81 224 LEU A C 1
ATOM 1815 O O . LEU A 1 224 ? -17.932 -10.715 19.248 1.00 82.81 224 LEU A O 1
ATOM 1819 N N . ARG A 1 225 ? -17.073 -10.198 17.241 1.00 75.00 225 ARG A N 1
ATOM 1820 C CA . ARG A 1 225 ? -18.149 -9.270 16.883 1.00 75.00 225 ARG A CA 1
ATOM 1821 C C . ARG A 1 225 ? -19.473 -9.985 16.629 1.00 75.00 225 ARG A C 1
ATOM 1823 O O . ARG A 1 225 ? -20.502 -9.482 17.063 1.00 75.00 225 ARG A O 1
ATOM 1830 N N . LYS A 1 226 ? -19.437 -11.161 15.994 1.00 69.44 226 LY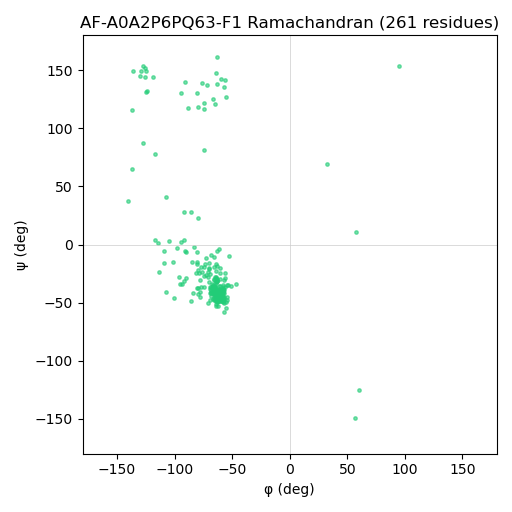S A N 1
ATOM 1831 C CA . LYS A 1 226 ? -20.630 -11.998 15.779 1.00 69.44 226 LYS A CA 1
ATOM 1832 C C . LYS A 1 226 ? -21.270 -12.417 17.107 1.00 69.44 226 LYS A C 1
ATOM 1834 O O . LYS A 1 226 ? -22.482 -12.366 17.256 1.00 69.44 226 LYS A O 1
ATOM 1839 N N . ASN A 1 227 ? -20.440 -12.752 18.090 1.00 63.78 227 ASN A N 1
ATOM 1840 C CA . ASN A 1 227 ? -20.890 -13.129 19.431 1.00 63.78 227 ASN A CA 1
ATOM 1841 C C . ASN A 1 227 ? -21.336 -11.919 20.275 1.00 63.78 227 ASN A C 1
ATOM 1843 O O . ASN A 1 227 ? -22.140 -12.064 21.191 1.00 63.78 227 ASN A O 1
ATOM 1847 N N . ARG A 1 228 ? -20.857 -10.707 19.966 1.00 62.84 228 ARG A N 1
ATOM 1848 C CA . ARG A 1 228 ? -21.278 -9.472 20.646 1.00 62.84 228 ARG A CA 1
ATOM 1849 C C . ARG A 1 228 ? -22.711 -9.054 20.309 1.00 62.84 228 ARG A C 1
ATOM 1851 O O . ARG A 1 228 ? -23.363 -8.436 21.137 1.00 62.84 228 ARG A O 1
ATOM 1858 N N . GLU A 1 229 ? -23.226 -9.399 19.130 1.00 58.38 229 GLU A N 1
ATOM 1859 C CA . GLU A 1 229 ? -24.655 -9.197 18.829 1.00 58.38 229 GLU A CA 1
ATOM 1860 C C . GLU A 1 229 ? -25.566 -10.039 19.743 1.00 58.38 229 GLU A C 1
ATOM 1862 O O . GLU A 1 229 ? -26.745 -9.730 19.874 1.00 58.38 229 GLU A O 1
ATOM 1867 N N . GLN A 1 230 ? -25.015 -11.062 20.411 1.00 56.00 230 GLN A N 1
ATOM 1868 C CA . GLN A 1 230 ? -25.722 -11.890 21.391 1.00 56.00 230 GLN A CA 1
ATOM 1869 C C . GLN A 1 230 ? -25.499 -11.433 22.842 1.00 56.00 230 GLN A C 1
ATOM 1871 O O . GLN A 1 230 ? -26.377 -11.636 23.672 1.00 56.00 230 GLN A O 1
ATOM 1876 N N . ASN A 1 231 ? -24.356 -10.809 23.154 1.00 55.94 231 ASN A N 1
ATOM 1877 C CA . ASN A 1 231 ? -24.007 -10.319 24.488 1.00 55.94 231 ASN A CA 1
ATOM 1878 C C . ASN A 1 231 ? -23.376 -8.922 24.382 1.00 55.94 231 ASN A C 1
ATOM 1880 O O . ASN A 1 231 ? -22.274 -8.777 23.856 1.00 55.94 231 ASN A O 1
ATOM 1884 N N . ASP A 1 232 ? -24.027 -7.897 24.942 1.00 59.50 232 ASP A N 1
ATOM 1885 C CA . ASP A 1 232 ? -23.602 -6.483 24.877 1.00 59.50 232 ASP A CA 1
ATOM 1886 C C . ASP A 1 232 ? -22.220 -6.179 25.510 1.00 59.50 232 ASP A C 1
ATOM 1888 O O . ASP A 1 232 ? -21.708 -5.053 25.424 1.00 59.50 232 ASP A O 1
ATOM 1892 N N . ALA A 1 233 ? -21.575 -7.180 26.116 1.00 64.31 233 ALA A N 1
ATOM 1893 C CA . ALA A 1 233 ? -20.256 -7.084 26.724 1.00 64.31 233 ALA A CA 1
ATOM 1894 C C . ALA A 1 233 ? -19.117 -7.082 25.683 1.00 64.31 233 ALA A C 1
ATOM 1896 O O . ALA A 1 233 ? -19.110 -7.824 24.700 1.00 64.31 233 ALA A O 1
ATOM 1897 N N . TYR A 1 234 ? -18.107 -6.239 25.911 1.00 66.94 234 TYR A N 1
ATOM 1898 C CA . TYR A 1 234 ? -16.880 -6.242 25.114 1.00 66.94 234 TYR A CA 1
ATOM 1899 C C . TYR A 1 234 ? -16.023 -7.451 25.501 1.00 66.94 234 TYR A C 1
ATOM 1901 O O . TYR A 1 234 ? -15.581 -7.546 26.643 1.00 66.94 234 TYR A O 1
ATOM 1909 N N . MET A 1 235 ? -15.790 -8.364 24.559 1.00 74.75 235 MET A N 1
ATOM 1910 C CA . MET A 1 235 ? -14.985 -9.561 24.801 1.00 74.75 235 MET A CA 1
ATOM 1911 C C . MET A 1 235 ? -13.511 -9.327 24.469 1.00 74.75 235 MET A C 1
ATOM 1913 O O . MET A 1 235 ? -13.181 -8.689 23.467 1.00 74.75 235 MET A O 1
ATOM 1917 N N . ILE A 1 236 ? -12.632 -9.869 25.310 1.00 80.75 236 ILE A N 1
ATOM 1918 C CA . ILE A 1 236 ? -11.180 -9.808 25.133 1.00 80.75 236 ILE A CA 1
ATOM 1919 C C . ILE A 1 236 ? -10.760 -10.895 24.125 1.00 80.75 236 ILE A C 1
ATOM 1921 O O . ILE A 1 236 ? -11.200 -12.038 24.265 1.00 80.75 236 ILE A O 1
ATOM 1925 N N . PRO A 1 237 ? -9.958 -10.566 23.094 1.00 84.44 237 PRO A N 1
ATOM 1926 C CA . PRO A 1 237 ? -9.436 -11.556 22.159 1.00 84.44 237 PRO A CA 1
ATOM 1927 C C . PRO A 1 237 ? -8.359 -12.431 22.805 1.00 84.44 237 PRO A C 1
ATOM 1929 O O . PRO A 1 237 ? -7.465 -11.920 23.472 1.00 84.44 237 PRO A O 1
ATOM 1932 N N . TYR A 1 238 ? -8.426 -13.736 22.542 1.00 83.06 238 TYR A N 1
ATOM 1933 C CA . TYR A 1 238 ? -7.432 -14.730 22.950 1.00 83.06 238 TYR A CA 1
ATOM 1934 C C . TYR A 1 238 ? -6.978 -15.555 21.740 1.00 83.06 238 TYR A C 1
ATOM 1936 O O . TYR A 1 238 ? -7.739 -15.717 20.780 1.00 83.06 238 TYR A O 1
ATOM 1944 N N . GLY A 1 239 ? -5.757 -16.089 21.815 1.00 83.56 239 GLY A N 1
ATOM 1945 C CA . GLY A 1 239 ? -5.138 -16.919 20.785 1.00 83.56 239 GLY A CA 1
ATOM 1946 C C . GLY A 1 239 ? -4.247 -16.149 19.807 1.00 83.56 239 GLY A C 1
ATOM 1947 O O . GLY A 1 239 ? -4.442 -14.960 19.545 1.00 83.56 239 GLY A O 1
ATOM 1948 N N . ASP A 1 240 ? -3.275 -16.862 19.236 1.00 87.44 240 ASP A N 1
ATOM 1949 C CA . ASP A 1 240 ? -2.239 -16.299 18.363 1.00 87.44 240 ASP A CA 1
ATOM 1950 C C . ASP A 1 240 ? -1.454 -15.173 19.082 1.00 87.44 240 ASP A C 1
ATOM 1952 O O . ASP A 1 240 ? -1.307 -15.171 20.305 1.00 87.44 240 ASP A O 1
ATOM 1956 N N . TRP A 1 241 ? -0.955 -14.178 18.352 1.00 85.56 241 TRP A N 1
ATOM 1957 C CA . TRP A 1 241 ? -0.181 -13.065 18.907 1.00 85.56 241 TRP A CA 1
ATOM 1958 C C . TRP A 1 241 ? -0.948 -12.171 19.901 1.00 85.56 241 TRP A C 1
ATOM 1960 O O . TRP A 1 241 ? -0.328 -11.298 20.511 1.00 85.56 241 TRP A O 1
ATOM 1970 N N . PHE A 1 242 ? -2.257 -12.373 20.115 1.00 87.38 242 PHE A N 1
ATOM 1971 C CA . PHE A 1 242 ? -2.991 -11.680 21.186 1.00 87.38 242 PHE A CA 1
ATOM 1972 C C . PHE A 1 242 ? -2.522 -12.083 22.589 1.00 87.38 242 PHE A C 1
ATOM 1974 O O . PHE A 1 242 ? -2.737 -11.330 23.533 1.00 87.38 242 PHE A O 1
ATOM 1981 N N . GLU A 1 243 ? -1.852 -13.229 22.732 1.00 87.56 243 GLU A N 1
ATOM 1982 C CA . GLU A 1 243 ? -1.259 -13.657 24.007 1.00 87.56 243 GLU A CA 1
ATOM 1983 C C . GLU A 1 243 ? 0.009 -12.869 24.367 1.00 87.56 243 GLU A C 1
ATOM 1985 O O . GLU A 1 243 ? 0.410 -12.832 25.527 1.00 87.56 243 GLU A O 1
ATOM 1990 N N . ILE A 1 244 ? 0.629 -12.220 23.376 1.00 87.19 244 ILE A N 1
ATOM 1991 C CA . ILE A 1 244 ? 1.921 -11.538 23.520 1.00 87.19 244 ILE A CA 1
ATOM 1992 C C . ILE A 1 244 ? 1.738 -10.018 23.512 1.00 87.19 244 ILE A C 1
ATOM 1994 O O . ILE A 1 244 ? 2.382 -9.305 24.279 1.00 87.19 244 ILE A O 1
ATOM 1998 N N . VAL A 1 245 ? 0.870 -9.500 22.639 1.00 86.88 245 VAL A N 1
ATOM 1999 C CA . VAL A 1 245 ? 0.650 -8.058 22.469 1.00 86.88 245 VAL A CA 1
ATOM 2000 C C . VAL A 1 245 ? -0.834 -7.723 22.373 1.00 86.88 245 VAL A C 1
ATOM 2002 O O . VAL A 1 245 ? -1.627 -8.474 21.817 1.00 86.88 245 VAL A O 1
ATOM 2005 N N . SER A 1 246 ? -1.219 -6.531 22.835 1.00 82.69 246 SER A N 1
ATOM 2006 C CA . SER A 1 246 ? -2.627 -6.104 22.851 1.00 82.69 246 SER A CA 1
ATOM 2007 C C . SER A 1 246 ? -3.210 -5.812 21.461 1.00 82.69 246 SER A C 1
ATOM 2009 O O . SER A 1 246 ? -4.425 -5.804 21.277 1.00 82.69 246 SER A O 1
ATOM 2011 N N . SER A 1 247 ? -2.374 -5.497 20.466 1.00 82.62 247 SER A N 1
ATOM 2012 C CA . SER A 1 247 ? -2.809 -5.162 19.097 1.00 82.62 247 SER A CA 1
ATOM 2013 C C . SER A 1 247 ? -1.918 -5.825 18.037 1.00 82.62 247 SER A C 1
ATOM 2015 O O . SER A 1 247 ? -1.241 -5.144 17.264 1.00 82.62 247 SER A O 1
ATOM 2017 N N . PRO A 1 248 ? -1.929 -7.167 17.970 1.00 85.06 248 PRO A N 1
ATOM 2018 C CA . PRO A 1 248 ? -1.045 -7.943 17.103 1.00 85.06 248 PRO A CA 1
ATOM 2019 C C . PRO A 1 248 ? -1.298 -7.702 15.617 1.00 85.06 248 PRO A C 1
ATOM 2021 O O . PRO A 1 248 ? -0.377 -7.778 14.816 1.00 85.06 248 PRO A O 1
ATOM 2024 N N . HIS A 1 249 ? -2.526 -7.347 15.240 1.00 84.06 249 HIS A N 1
ATOM 2025 C CA . HIS A 1 249 ? -2.877 -7.018 13.861 1.00 84.06 249 HIS A CA 1
ATOM 2026 C C . HIS A 1 249 ? -2.144 -5.774 13.333 1.00 84.06 249 HIS A C 1
ATOM 2028 O O . HIS A 1 249 ? -1.849 -5.731 12.141 1.00 84.06 249 HIS A O 1
ATOM 2034 N N . TYR A 1 250 ? -1.824 -4.793 14.188 1.00 84.56 250 TYR A N 1
ATOM 2035 C CA . TYR A 1 250 ? -0.999 -3.644 13.800 1.00 84.56 250 TYR A CA 1
ATOM 2036 C C . TYR A 1 250 ? 0.482 -4.013 13.744 1.00 84.56 250 TYR A C 1
ATOM 2038 O O . TYR A 1 250 ? 1.164 -3.629 12.799 1.00 84.56 250 TYR A O 1
ATOM 2046 N N . LEU A 1 251 ? 0.966 -4.812 14.700 1.00 83.38 251 LEU A N 1
ATOM 2047 C CA . LEU A 1 251 ? 2.338 -5.326 14.673 1.00 83.38 251 LEU A CA 1
ATOM 2048 C C . LEU A 1 251 ? 2.605 -6.127 13.391 1.00 83.38 251 LEU A C 1
ATOM 2050 O O . LEU A 1 251 ? 3.583 -5.884 12.690 1.00 83.38 251 LEU A O 1
ATOM 2054 N N . ALA A 1 252 ? 1.697 -7.036 13.045 1.00 81.69 252 ALA A N 1
ATOM 2055 C CA . ALA A 1 252 ? 1.783 -7.842 11.838 1.00 81.69 252 ALA A CA 1
ATOM 2056 C C . ALA A 1 252 ? 1.706 -6.989 10.556 1.00 81.69 252 ALA A C 1
ATOM 2058 O O . ALA A 1 252 ? 2.364 -7.311 9.568 1.00 81.69 252 ALA A O 1
ATOM 2059 N N . GLU A 1 253 ? 0.972 -5.870 10.567 1.00 82.06 253 GLU A N 1
ATOM 2060 C CA . GLU A 1 253 ? 0.958 -4.910 9.453 1.00 82.06 253 GLU A CA 1
ATOM 2061 C C . GLU A 1 253 ? 2.307 -4.217 9.267 1.00 82.06 253 GLU A C 1
ATOM 2063 O O . GLU A 1 253 ? 2.781 -4.097 8.141 1.00 82.06 253 GLU A O 1
ATOM 2068 N N . ILE A 1 254 ? 2.947 -3.809 10.367 1.00 82.06 254 ILE A N 1
ATOM 2069 C CA . ILE A 1 254 ? 4.280 -3.195 10.343 1.00 82.06 254 ILE A CA 1
ATOM 2070 C C . ILE A 1 254 ? 5.302 -4.182 9.771 1.00 82.06 254 ILE A C 1
ATOM 2072 O O . ILE A 1 254 ? 6.062 -3.820 8.875 1.00 82.06 254 ILE A O 1
ATOM 2076 N N . VAL A 1 255 ? 5.276 -5.438 10.229 1.00 80.56 255 VAL A N 1
ATOM 2077 C CA . VAL A 1 255 ? 6.133 -6.511 9.694 1.00 80.56 255 VAL A CA 1
ATOM 2078 C C . VAL A 1 255 ? 5.881 -6.718 8.200 1.00 80.56 255 VAL A C 1
ATOM 2080 O O . VAL A 1 255 ? 6.831 -6.848 7.432 1.00 80.56 255 VAL A O 1
ATOM 2083 N N . SER A 1 256 ? 4.612 -6.691 7.782 1.00 73.38 256 SER A N 1
ATOM 2084 C CA . SER A 1 256 ? 4.241 -6.893 6.380 1.00 73.38 256 SER A CA 1
ATOM 2085 C C . SER A 1 256 ? 4.694 -5.741 5.482 1.00 73.38 256 SER A C 1
ATOM 2087 O O . SER A 1 256 ? 5.112 -5.982 4.362 1.00 73.38 256 SER A O 1
ATOM 2089 N N . LEU A 1 257 ? 4.607 -4.488 5.934 1.00 70.25 257 LEU A N 1
ATOM 2090 C CA . LEU A 1 257 ? 4.820 -3.321 5.071 1.00 70.25 257 LEU A CA 1
ATOM 2091 C C . LEU A 1 257 ? 6.246 -2.763 5.114 1.00 70.25 257 LEU A C 1
ATOM 2093 O O . LEU A 1 257 ? 6.714 -2.249 4.104 1.00 70.25 257 LEU A O 1
ATOM 2097 N N . PHE A 1 258 ? 6.934 -2.818 6.257 1.00 61.41 258 PHE A N 1
ATOM 2098 C CA . PHE A 1 258 ? 8.141 -2.009 6.471 1.00 61.41 258 PHE A CA 1
ATOM 2099 C C . PHE A 1 258 ? 9.451 -2.733 6.127 1.00 61.41 258 PHE A C 1
ATOM 2101 O O . PHE A 1 258 ? 10.384 -2.108 5.630 1.00 61.41 258 PHE A O 1
ATOM 2108 N N . LEU A 1 259 ? 9.529 -4.051 6.340 1.00 54.69 259 LEU A N 1
ATOM 2109 C CA . LEU A 1 259 ? 10.735 -4.833 6.032 1.00 54.69 259 LEU A CA 1
ATOM 2110 C C . LEU A 1 259 ? 10.980 -5.112 4.535 1.00 54.69 259 LEU A C 1
ATOM 2112 O O . LEU A 1 259 ? 12.141 -5.076 4.132 1.00 54.69 259 LEU A O 1
ATOM 2116 N N . PRO A 1 260 ? 9.961 -5.353 3.687 1.00 53.75 260 PRO A N 1
ATOM 2117 C CA . PRO A 1 260 ? 10.199 -5.677 2.277 1.00 53.75 260 PRO A CA 1
ATOM 2118 C C . PRO A 1 260 ? 10.647 -4.482 1.423 1.00 53.75 260 PRO A C 1
ATOM 2120 O O . PRO A 1 260 ? 11.145 -4.681 0.325 1.00 53.75 260 PRO A O 1
ATOM 2123 N N . LEU A 1 261 ? 10.456 -3.241 1.891 1.00 52.22 261 LEU A N 1
ATOM 2124 C CA . LEU A 1 261 ? 10.756 -2.021 1.122 1.00 52.22 261 LEU A CA 1
ATOM 2125 C C . LEU A 1 261 ? 12.242 -1.637 1.121 1.00 52.22 261 LEU A C 1
ATOM 2127 O O . LEU A 1 261 ? 12.687 -0.908 0.237 1.00 52.22 261 LEU A O 1
ATOM 2131 N N . HIS A 1 262 ? 12.999 -2.110 2.111 1.00 48.91 262 HIS A N 1
ATOM 2132 C CA . HIS A 1 262 ? 14.452 -1.929 2.196 1.00 48.91 262 HIS A CA 1
ATOM 2133 C C . HIS A 1 262 ? 15.236 -3.110 1.608 1.00 48.91 262 HIS A C 1
ATOM 2135 O O . HIS A 1 262 ? 16.468 -3.107 1.651 1.00 48.91 26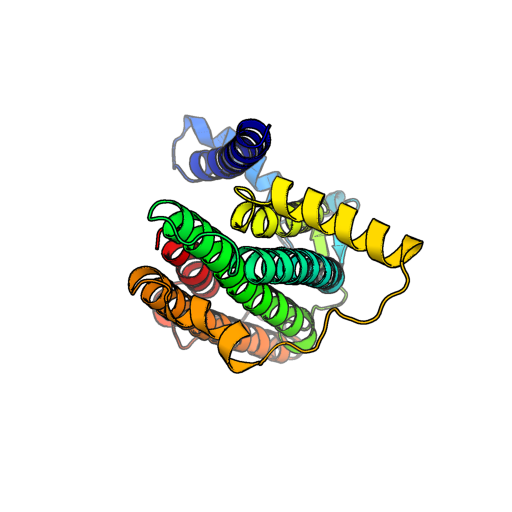2 HIS A O 1
ATOM 2141 N N . ALA A 1 263 ? 14.513 -4.093 1.070 1.00 37.38 263 ALA A N 1
ATOM 2142 C CA . ALA A 1 263 ? 15.016 -5.353 0.563 1.00 37.38 263 ALA A CA 1
ATOM 2143 C C . ALA A 1 263 ? 14.967 -5.406 -0.978 1.00 37.38 263 ALA A C 1
ATOM 2145 O O . ALA A 1 263 ? 15.917 -5.920 -1.606 1.00 37.38 263 ALA A O 1
#